Protein AF-A0AAI8GP44-F1 (afdb_monomer)

Radius of gyration: 18.05 Å; Cα contacts (8 Å, |Δi|>4): 609; chains: 1; bounding box: 48×34×53 Å

Foldseek 3Di:
DFEEEEEPCQPPLNVQQPVLCVVPHQYEYEYCDWHDDDDVRYHYDHDFLLPLVVLLVSCPRGQEYEYPWFDDDLADDLVNGCRTLPSSLVSNLVSCLVNVHDDYEYEAAPQQQFLDFQDLDADEPPDHGDHLYSRSVSRVVSLVVQQCCLVVRVHLYEYEHQQAEDQAQEALLSLQFYAYSNLQNVLVSLSRVDDGGGYYYAHRGAAHPSHNHDRVVSVVSVRHHDDRNCVGHPDNCRVVDQADPDSLRGTSNHSSNVSRDPDDRVVSVVD

Structure (mmCIF, N/CA/C/O backbone):
data_AF-A0AAI8GP44-F1
#
_entry.id   AF-A0AAI8GP44-F1
#
loop_
_atom_site.group_PDB
_atom_site.id
_atom_site.type_symbol
_atom_site.label_atom_id
_atom_site.label_alt_id
_atom_site.label_comp_id
_atom_site.label_asym_id
_atom_site.label_entity_id
_atom_site.label_seq_id
_atom_site.pdbx_PDB_ins_code
_atom_site.Cartn_x
_atom_site.Cartn_y
_atom_site.Cartn_z
_atom_site.occupancy
_atom_site.B_iso_or_equiv
_atom_site.auth_seq_id
_atom_site.auth_comp_id
_atom_site.auth_asym_id
_atom_site.auth_atom_id
_atom_site.pdbx_PDB_model_num
ATOM 1 N N . MET A 1 1 ? -2.969 1.920 25.457 1.00 82.88 1 MET A N 1
ATOM 2 C CA . MET A 1 1 ? -2.512 2.058 24.056 1.00 82.88 1 MET A CA 1
ATOM 3 C C . MET A 1 1 ? -3.734 2.213 23.178 1.00 82.88 1 MET A C 1
ATOM 5 O O . MET A 1 1 ? -4.751 1.618 23.520 1.00 82.88 1 MET A O 1
ATOM 9 N N . ARG A 1 2 ? -3.640 2.992 22.095 1.00 94.19 2 ARG A N 1
ATOM 10 C CA . ARG A 1 2 ? -4.744 3.133 21.138 1.00 94.19 2 ARG A CA 1
ATOM 11 C C . ARG A 1 2 ? -5.049 1.790 20.477 1.00 94.19 2 ARG A C 1
ATOM 13 O O . ARG A 1 2 ? -4.107 1.061 20.148 1.00 94.19 2 ARG A O 1
ATOM 20 N N . ARG A 1 3 ? -6.328 1.463 20.269 1.00 97.56 3 ARG A N 1
ATOM 21 C CA . ARG A 1 3 ? -6.710 0.250 19.523 1.00 97.56 3 ARG A CA 1
ATOM 22 C C . ARG A 1 3 ? -6.599 0.486 18.013 1.00 97.56 3 ARG A C 1
ATOM 24 O O . ARG A 1 3 ? -7.310 1.328 17.468 1.00 97.56 3 ARG A O 1
ATOM 31 N N . LEU A 1 4 ? -5.739 -0.273 17.339 1.00 98.62 4 LEU A N 1
ATOM 32 C CA . LEU A 1 4 ? -5.517 -0.214 15.892 1.00 98.62 4 LEU A CA 1
ATOM 33 C C . LEU A 1 4 ? -6.200 -1.399 15.203 1.00 98.62 4 LEU A C 1
ATOM 35 O O . LEU A 1 4 ? -5.857 -2.546 15.485 1.00 98.62 4 LEU A O 1
ATOM 39 N N . LEU A 1 5 ? -7.115 -1.124 14.272 1.00 98.75 5 LEU A N 1
ATOM 40 C CA . LEU A 1 5 ? -7.591 -2.127 13.319 1.00 98.75 5 LEU A CA 1
ATOM 41 C C . LEU A 1 5 ? -6.562 -2.290 12.196 1.00 98.75 5 LEU A C 1
ATOM 43 O O . LEU A 1 5 ? -6.271 -1.323 11.496 1.00 98.75 5 LEU A O 1
ATOM 47 N N . ILE A 1 6 ? -6.062 -3.505 11.982 1.00 98.81 6 ILE A N 1
ATOM 48 C CA . ILE A 1 6 ? -5.226 -3.865 10.832 1.00 98.81 6 ILE A CA 1
ATOM 49 C C . ILE A 1 6 ? -6.011 -4.841 9.963 1.00 98.81 6 ILE A C 1
ATOM 51 O O . ILE A 1 6 ? -6.268 -5.965 10.376 1.00 98.81 6 ILE A O 1
ATOM 55 N N . THR A 1 7 ? -6.385 -4.433 8.754 1.00 98.81 7 THR A N 1
ATOM 56 C CA . THR A 1 7 ? -7.057 -5.321 7.786 1.00 98.81 7 THR A CA 1
ATOM 57 C C . THR A 1 7 ? -6.023 -5.995 6.888 1.00 98.81 7 THR A C 1
ATOM 59 O O . THR A 1 7 ? -5.034 -5.339 6.563 1.00 98.81 7 THR A O 1
ATOM 62 N N . GLY A 1 8 ? -6.287 -7.194 6.371 1.00 98.25 8 GLY A N 1
ATOM 63 C CA . GLY A 1 8 ? -5.304 -7.931 5.568 1.00 98.25 8 GLY A CA 1
ATOM 64 C C . GLY A 1 8 ? -4.173 -8.474 6.443 1.00 98.25 8 GLY A C 1
ATOM 65 O O . GLY A 1 8 ? -3.026 -8.571 6.002 1.00 98.25 8 GLY A O 1
ATOM 66 N N . ALA A 1 9 ? -4.475 -8.721 7.722 1.00 98.12 9 ALA A N 1
ATOM 67 C CA . ALA A 1 9 ? -3.494 -9.056 8.739 1.00 98.12 9 ALA A CA 1
ATOM 68 C C . ALA A 1 9 ? -2.864 -10.439 8.528 1.00 98.12 9 ALA A C 1
ATOM 70 O O . ALA A 1 9 ? -1.743 -10.648 8.988 1.00 98.12 9 ALA A O 1
ATOM 71 N N . ALA A 1 10 ? -3.528 -11.364 7.824 1.00 97.62 10 ALA A N 1
ATOM 72 C CA . ALA A 1 10 ? -2.969 -12.676 7.496 1.00 97.62 10 ALA A CA 1
ATOM 73 C C . ALA A 1 10 ? -2.036 -12.630 6.270 1.00 97.62 10 ALA A C 1
ATOM 75 O O . ALA A 1 10 ? -1.266 -13.564 6.044 1.00 97.62 10 ALA A O 1
ATOM 76 N N . GLY A 1 11 ? -2.062 -11.541 5.494 1.00 97.06 11 GLY A N 1
ATOM 77 C CA . GLY A 1 11 ? -1.178 -11.339 4.349 1.00 97.06 11 GLY A CA 1
ATOM 78 C C . GLY A 1 11 ? 0.294 -11.167 4.741 1.00 97.06 11 GLY A C 1
ATOM 79 O O . GLY A 1 11 ? 0.618 -10.748 5.853 1.00 97.06 11 GLY A O 1
ATOM 80 N N . GLY A 1 12 ? 1.204 -11.435 3.797 1.00 95.69 12 GLY A N 1
ATOM 81 C CA . GLY A 1 12 ? 2.653 -11.390 4.043 1.00 95.69 12 GLY A CA 1
ATOM 82 C C . GLY A 1 12 ? 3.151 -10.045 4.585 1.00 95.69 12 GLY A C 1
ATOM 83 O O . GLY A 1 12 ? 3.981 -10.017 5.490 1.00 95.69 12 GLY A O 1
ATOM 84 N N . LEU A 1 13 ? 2.594 -8.931 4.094 1.00 96.44 13 LEU A N 1
ATOM 85 C CA . LEU A 1 13 ? 2.905 -7.602 4.621 1.00 96.44 13 LEU A CA 1
ATOM 86 C C . LEU A 1 13 ? 2.419 -7.429 6.063 1.00 96.44 13 LEU A C 1
ATOM 88 O O . LEU A 1 13 ? 3.197 -7.008 6.914 1.00 96.44 13 LEU A O 1
ATOM 92 N N . GLY A 1 14 ? 1.157 -7.783 6.333 1.00 96.12 14 GLY A N 1
ATOM 93 C CA . GLY A 1 14 ? 0.566 -7.710 7.668 1.00 96.12 14 GLY A CA 1
ATOM 94 C C . GLY A 1 14 ? 1.406 -8.483 8.677 1.00 96.12 14 GLY A C 1
ATOM 95 O O . GLY A 1 14 ? 1.890 -7.902 9.642 1.00 96.12 14 GLY A O 1
ATOM 96 N N . GLN A 1 15 ? 1.691 -9.753 8.383 1.00 96.31 15 GLN A N 1
ATOM 97 C CA . GLN A 1 15 ? 2.504 -10.649 9.213 1.00 96.31 15 GLN A CA 1
ATOM 98 C C . GLN A 1 15 ? 3.953 -10.188 9.431 1.00 96.31 15 GLN A C 1
ATOM 100 O O . GLN A 1 15 ? 4.570 -10.582 10.426 1.00 96.31 15 GLN A O 1
ATOM 105 N N . GLY A 1 16 ? 4.513 -9.414 8.500 1.00 97.06 16 GLY A N 1
ATOM 106 C CA . GLY A 1 16 ? 5.872 -8.885 8.599 1.00 97.06 16 GLY A CA 1
ATOM 107 C C . GLY A 1 16 ? 5.993 -7.697 9.552 1.00 97.06 16 GLY A C 1
ATOM 108 O O . GLY A 1 16 ? 7.031 -7.533 10.187 1.00 97.06 16 GLY A O 1
ATOM 109 N N . ILE A 1 17 ? 4.931 -6.899 9.703 1.00 97.81 17 ILE A N 1
ATOM 110 C CA . ILE A 1 17 ? 4.972 -5.653 10.486 1.00 97.81 17 ILE A CA 1
ATOM 111 C C . ILE A 1 17 ? 4.384 -5.768 11.900 1.00 97.81 17 ILE A C 1
ATOM 113 O O . ILE A 1 17 ? 4.616 -4.872 12.710 1.00 97.81 17 ILE A O 1
ATOM 117 N N . LEU A 1 18 ? 3.635 -6.834 12.229 1.00 97.12 18 LEU A N 1
ATOM 118 C CA . LEU A 1 18 ? 2.907 -6.919 13.510 1.00 97.12 18 LEU A CA 1
ATOM 119 C C . LEU A 1 18 ? 3.820 -6.737 14.730 1.00 97.12 18 LEU A C 1
ATOM 121 O O . LEU A 1 18 ? 3.487 -5.975 15.636 1.00 97.12 18 LEU A O 1
ATOM 125 N N . ASP A 1 19 ? 4.979 -7.400 14.753 1.00 96.50 19 ASP A N 1
ATOM 126 C CA . ASP A 1 19 ? 5.906 -7.353 15.893 1.00 96.50 19 ASP A CA 1
ATOM 127 C C . ASP A 1 19 ? 6.432 -5.937 16.151 1.00 96.50 19 ASP A C 1
ATOM 129 O O . ASP A 1 19 ? 6.607 -5.543 17.303 1.00 96.50 19 ASP A O 1
ATO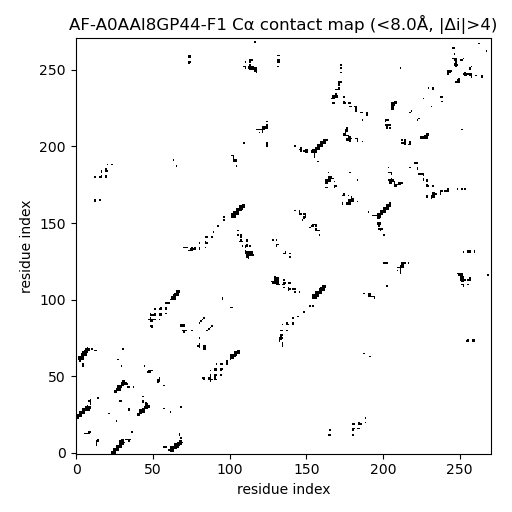M 133 N N . PHE A 1 20 ? 6.595 -5.142 15.092 1.00 97.50 20 PHE A N 1
ATOM 134 C CA . PHE A 1 20 ? 7.026 -3.751 15.184 1.00 97.50 20 PHE A CA 1
ATOM 135 C C . PHE A 1 20 ? 5.897 -2.799 15.597 1.00 97.50 20 PHE A C 1
ATOM 137 O O . PHE A 1 20 ? 6.177 -1.724 16.116 1.00 97.50 20 PHE A O 1
ATOM 144 N N . LEU A 1 21 ? 4.626 -3.173 15.409 1.00 97.75 21 LEU A N 1
ATOM 145 C CA . LEU A 1 21 ? 3.476 -2.327 15.752 1.00 97.75 21 LEU A CA 1
ATOM 146 C C . LEU A 1 21 ? 2.945 -2.554 17.177 1.00 97.75 21 LEU A C 1
ATOM 148 O O . LEU A 1 21 ? 2.402 -1.624 17.777 1.00 97.75 21 LEU A O 1
ATOM 152 N N . ARG A 1 22 ? 3.126 -3.750 17.751 1.00 96.31 22 ARG A N 1
ATOM 153 C CA . ARG A 1 22 ? 2.664 -4.086 19.116 1.00 96.31 22 ARG A CA 1
ATOM 154 C C . ARG A 1 22 ? 3.195 -3.179 20.233 1.00 96.31 22 ARG A C 1
ATOM 156 O O . ARG A 1 22 ? 2.438 -2.916 21.163 1.00 96.31 22 ARG A O 1
ATOM 163 N N . PRO A 1 23 ? 4.434 -2.649 20.180 1.00 96.62 23 PRO 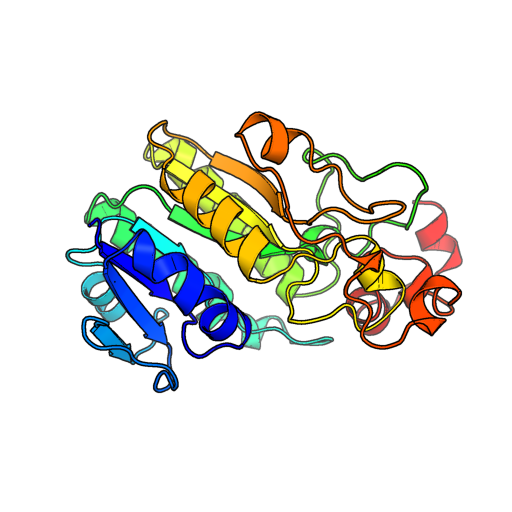A N 1
ATOM 164 C CA . PRO A 1 23 ? 4.892 -1.681 21.178 1.00 96.62 23 PRO A CA 1
ATOM 165 C C . PRO A 1 23 ? 4.097 -0.365 21.185 1.00 96.62 23 PRO A C 1
ATOM 167 O O . PRO A 1 23 ? 4.131 0.364 22.175 1.00 96.62 23 PRO A O 1
ATOM 170 N N . HIS A 1 24 ? 3.388 -0.050 20.095 1.00 97.25 24 HIS A N 1
ATOM 171 C CA . HIS A 1 24 ? 2.707 1.231 19.899 1.00 97.25 24 HIS A CA 1
ATOM 172 C C . HIS A 1 24 ? 1.180 1.135 20.042 1.00 97.25 24 HIS A C 1
ATOM 174 O O . HIS A 1 24 ? 0.537 2.109 20.446 1.00 97.25 24 HIS A O 1
ATOM 180 N N . PHE A 1 25 ? 0.589 -0.023 19.733 1.00 97.69 25 PHE A N 1
ATOM 181 C CA . PHE A 1 25 ? -0.860 -0.184 19.606 1.00 97.69 25 PHE A CA 1
ATOM 182 C C . PHE A 1 25 ? -1.365 -1.495 20.217 1.00 97.69 25 PHE A C 1
ATOM 184 O O . PHE A 1 25 ? -0.684 -2.516 20.185 1.00 97.69 25 PHE A O 1
ATOM 191 N N . ALA A 1 26 ? -2.612 -1.478 20.696 1.00 97.75 26 ALA A N 1
ATOM 192 C CA . ALA A 1 26 ? -3.368 -2.705 20.938 1.00 97.75 26 ALA A CA 1
ATOM 193 C C . ALA A 1 26 ? -3.988 -3.158 19.609 1.00 97.75 26 ALA A C 1
ATOM 195 O O . ALA A 1 26 ? -4.738 -2.393 18.996 1.00 97.75 26 ALA A O 1
ATOM 196 N N . LEU A 1 27 ? -3.650 -4.357 19.135 1.00 98.44 27 LEU A N 1
ATOM 197 C CA . LEU A 1 27 ? -3.964 -4.768 17.768 1.00 98.44 27 LEU A CA 1
ATOM 198 C C . LEU A 1 27 ? -5.292 -5.524 17.683 1.00 98.44 27 LEU A C 1
ATOM 200 O O . LEU A 1 27 ? -5.499 -6.515 18.380 1.00 98.44 27 LEU A O 1
ATOM 204 N N . ARG A 1 28 ? -6.157 -5.080 16.769 1.00 98.50 28 ARG A N 1
ATOM 205 C CA . ARG A 1 28 ? -7.261 -5.870 16.222 1.00 98.50 28 ARG A CA 1
ATOM 206 C C . ARG A 1 28 ? -6.887 -6.295 14.807 1.00 98.50 28 ARG A C 1
ATOM 208 O O . ARG A 1 28 ? -6.720 -5.449 13.930 1.00 98.50 28 ARG A O 1
ATOM 215 N N . LEU A 1 29 ? -6.732 -7.591 14.596 1.00 98.75 29 LEU A N 1
ATOM 216 C CA . LEU A 1 29 ? -6.212 -8.193 13.378 1.00 98.75 29 LEU A CA 1
ATOM 217 C C . LEU A 1 29 ? -7.369 -8.775 12.574 1.00 98.75 29 LEU A C 1
ATOM 219 O O . LEU A 1 29 ? -8.020 -9.719 13.013 1.00 98.75 29 LEU A O 1
ATOM 223 N N . LEU A 1 30 ? -7.625 -8.185 11.409 1.00 98.62 30 LEU A N 1
ATOM 224 C CA . LEU A 1 30 ? -8.719 -8.559 10.528 1.00 98.62 30 LEU A CA 1
ATOM 225 C C . LEU A 1 30 ? -8.211 -9.161 9.225 1.00 98.62 30 LEU A C 1
ATOM 227 O O . LEU A 1 30 ? -7.377 -8.564 8.539 1.00 98.62 30 LEU A O 1
ATOM 231 N N . ASP A 1 31 ? -8.782 -10.294 8.837 1.00 98.62 31 ASP A N 1
ATOM 232 C CA . ASP A 1 31 ? -8.601 -10.894 7.516 1.00 98.62 31 ASP A CA 1
ATOM 233 C C . ASP A 1 31 ? -9.811 -11.782 7.150 1.00 98.62 31 ASP A C 1
ATOM 235 O O . ASP A 1 31 ? -10.659 -12.077 7.992 1.00 98.62 31 ASP A O 1
ATOM 239 N N . ILE A 1 32 ? -9.920 -12.196 5.888 1.00 97.75 32 ILE A N 1
ATOM 240 C CA . ILE A 1 32 ? -10.940 -13.155 5.432 1.00 97.75 32 ILE A CA 1
ATOM 241 C C . ILE A 1 32 ? -10.582 -14.601 5.803 1.00 97.75 32 ILE A C 1
ATOM 243 O O . ILE A 1 32 ? -11.432 -15.488 5.733 1.00 97.75 32 ILE A O 1
ATOM 247 N N . VAL A 1 33 ? -9.333 -14.841 6.208 1.00 97.06 33 VAL A N 1
ATOM 248 C CA . VAL A 1 33 ? -8.838 -16.117 6.741 1.00 97.06 33 VAL A CA 1
ATOM 249 C C . VAL A 1 33 ? -8.241 -15.930 8.145 1.00 97.06 33 VAL A C 1
ATOM 251 O O . VAL A 1 33 ? -7.981 -14.799 8.545 1.00 97.06 33 VAL A O 1
ATOM 254 N N . PRO A 1 34 ? -8.006 -17.004 8.918 1.00 95.75 34 PRO A N 1
ATOM 255 C CA . PRO A 1 34 ? -7.349 -16.890 10.220 1.00 95.75 34 PRO A CA 1
ATOM 256 C C . PRO A 1 34 ? -5.924 -16.324 10.136 1.00 95.75 34 PRO A C 1
ATOM 258 O O . PRO A 1 34 ? -5.173 -16.602 9.196 1.00 95.75 34 PRO A O 1
ATOM 261 N N . VAL A 1 35 ? -5.535 -15.563 11.155 1.00 94.38 35 VAL A N 1
ATOM 262 C CA . VAL A 1 35 ? -4.219 -14.933 11.288 1.00 94.38 35 VAL A CA 1
ATOM 263 C C . VAL A 1 35 ? -3.268 -15.895 12.003 1.00 94.38 35 VAL A C 1
ATOM 265 O O . VAL A 1 35 ? -3.556 -16.390 13.086 1.00 94.38 35 VAL A O 1
ATOM 268 N N . SER A 1 36 ? -2.099 -16.166 11.419 1.00 89.06 36 SER A N 1
ATOM 269 C CA . SER A 1 36 ? -1.191 -17.201 11.938 1.00 89.06 36 SER A CA 1
ATOM 270 C C . SER A 1 36 ? -0.357 -16.767 13.153 1.00 89.06 36 SER A C 1
ATOM 272 O O . SER A 1 36 ? -0.154 -17.568 14.064 1.00 89.06 36 SER A O 1
ATOM 274 N N . LYS A 1 37 ? 0.131 -15.518 13.198 1.00 85.38 37 LYS A N 1
ATOM 275 C CA . LYS A 1 37 ? 0.934 -14.979 14.316 1.00 85.38 37 LYS A CA 1
ATOM 276 C C . LYS A 1 37 ? 0.099 -14.157 15.306 1.00 85.38 37 LYS A C 1
ATOM 278 O O . LYS A 1 37 ? 0.194 -12.928 15.327 1.00 85.38 37 LYS A O 1
ATOM 283 N N . LEU A 1 38 ? -0.688 -14.830 16.140 1.00 92.88 38 LEU A N 1
ATOM 284 C CA . LEU A 1 38 ? -1.390 -14.194 17.262 1.00 92.88 38 LEU A CA 1
ATOM 285 C C . LEU A 1 38 ? -0.498 -14.145 18.508 1.00 92.88 38 LEU A C 1
ATOM 287 O O . LEU A 1 38 ? 0.078 -15.158 18.908 1.00 92.88 38 LEU A O 1
ATOM 291 N N . HIS A 1 39 ? -0.394 -12.978 19.140 1.00 93.00 39 HIS A N 1
ATOM 292 C CA . HIS A 1 39 ? 0.249 -12.795 20.442 1.00 93.00 39 HIS A CA 1
ATOM 293 C C . HIS A 1 39 ? -0.801 -12.592 21.543 1.00 93.00 39 HIS A C 1
ATOM 295 O O . HIS A 1 39 ? -1.912 -12.133 21.267 1.00 93.00 39 HIS A O 1
ATOM 301 N N . PRO A 1 40 ? -0.466 -12.881 22.816 1.00 92.00 40 PRO A N 1
ATOM 302 C CA . PRO A 1 40 ? -1.325 -12.518 23.936 1.00 92.00 40 PRO A CA 1
ATOM 303 C C . PRO A 1 40 ? -1.691 -11.027 23.899 1.00 92.00 40 PRO A C 1
ATOM 305 O O . PRO A 1 40 ? -0.811 -10.168 23.927 1.00 92.00 40 PRO A O 1
ATOM 308 N N . GLY A 1 41 ? -2.991 -10.733 23.851 1.00 90.00 41 GLY A N 1
ATOM 309 C CA . GLY A 1 41 ? -3.523 -9.369 23.774 1.00 90.00 41 GLY A CA 1
ATOM 310 C C . GLY A 1 41 ? -3.951 -8.918 22.376 1.00 90.00 41 GLY A C 1
ATOM 311 O O . GLY A 1 41 ? -4.633 -7.898 22.284 1.00 90.00 41 GLY A O 1
ATOM 312 N N . ASP A 1 42 ? -3.618 -9.668 21.321 1.00 96.56 42 ASP A N 1
ATOM 313 C CA . ASP A 1 42 ? -4.195 -9.444 19.995 1.00 96.56 42 ASP A CA 1
ATOM 314 C C . ASP A 1 42 ? -5.675 -9.865 19.985 1.00 96.56 42 ASP A C 1
ATOM 316 O O . ASP A 1 42 ? -6.060 -10.884 20.564 1.00 96.56 42 ASP A O 1
ATOM 320 N N . GLU A 1 43 ? -6.507 -9.083 19.303 1.00 97.8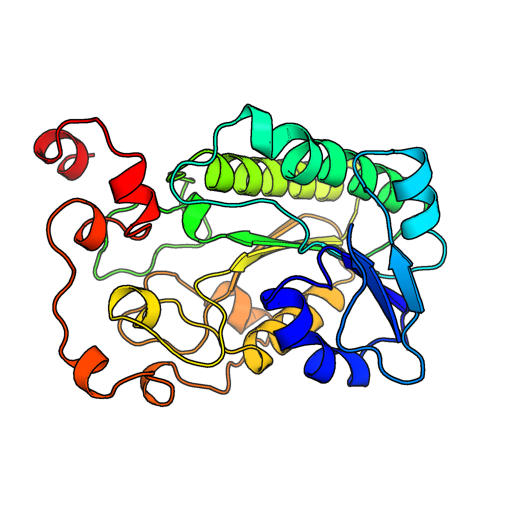1 43 GLU A N 1
ATOM 321 C CA . GLU A 1 43 ? -7.903 -9.416 19.023 1.00 97.81 43 GLU A CA 1
ATOM 322 C C . GLU A 1 43 ? -8.033 -9.865 17.566 1.00 97.81 43 GLU A C 1
ATOM 324 O O . GLU A 1 43 ? -7.818 -9.072 16.653 1.00 97.81 43 GLU A O 1
ATOM 329 N N . GLU A 1 44 ? -8.388 -11.124 17.327 1.00 97.81 44 GLU A N 1
ATOM 330 C CA . GLU A 1 44 ? -8.613 -11.641 15.974 1.00 97.81 44 GLU A CA 1
ATOM 331 C C . GLU A 1 44 ? -10.065 -11.424 15.529 1.00 97.81 44 GLU A C 1
ATOM 333 O O . GLU A 1 44 ? -11.009 -11.671 16.282 1.00 97.81 44 GLU A O 1
ATOM 338 N N . VAL A 1 45 ? -10.247 -10.994 14.279 1.00 97.75 45 VAL A N 1
ATOM 339 C CA . VAL A 1 45 ? -11.553 -10.845 13.635 1.00 97.75 45 VAL A CA 1
ATOM 340 C C . VAL A 1 45 ? -11.491 -11.444 12.231 1.00 97.75 45 VAL A C 1
ATOM 342 O O . VAL A 1 45 ? -10.761 -10.954 11.377 1.00 97.75 45 VAL A O 1
ATOM 345 N N . THR A 1 46 ? -12.292 -12.471 11.952 1.00 98.12 46 THR A N 1
ATOM 346 C CA . THR A 1 46 ? -12.364 -13.069 10.609 1.00 98.12 46 THR A CA 1
ATOM 347 C C . THR A 1 46 ? -13.658 -12.679 9.903 1.00 98.12 46 THR A C 1
ATOM 349 O O . THR A 1 46 ? -14.747 -12.881 10.442 1.00 98.12 46 THR A O 1
ATOM 352 N N . GLY A 1 47 ? -13.553 -12.142 8.688 1.00 97.88 47 GLY A N 1
ATOM 353 C CA . GLY A 1 47 ? -14.705 -11.842 7.836 1.00 97.88 47 GLY A CA 1
ATOM 354 C C . GLY A 1 47 ? -14.387 -10.880 6.694 1.00 97.88 47 GLY A C 1
ATOM 355 O O . GLY A 1 47 ? -13.250 -10.444 6.523 1.00 97.88 47 GLY A O 1
ATOM 356 N N . ASP A 1 48 ? -15.403 -10.569 5.889 1.00 98.19 48 ASP A N 1
ATOM 357 C CA . ASP A 1 48 ? -15.251 -9.822 4.639 1.00 98.19 48 ASP A CA 1
ATOM 358 C C . ASP A 1 48 ?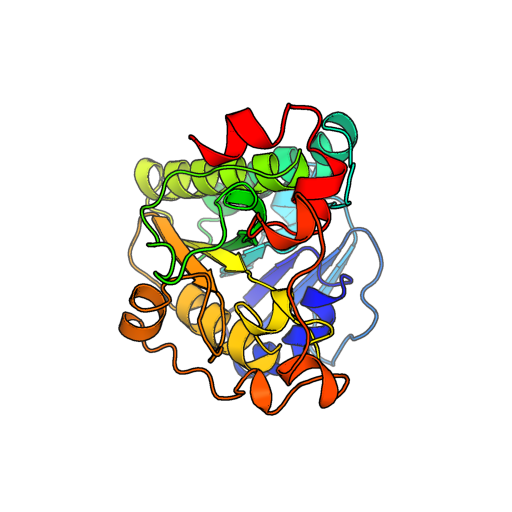 -15.765 -8.383 4.764 1.00 98.19 48 ASP A C 1
ATOM 360 O O . ASP A 1 48 ? -16.944 -8.144 5.015 1.00 98.19 48 ASP A O 1
ATOM 364 N N . LEU A 1 49 ? -14.883 -7.409 4.533 1.00 98.50 49 LEU A N 1
ATOM 365 C CA . LEU A 1 49 ? -15.224 -5.983 4.523 1.00 98.50 49 LEU A CA 1
ATOM 366 C C . LEU A 1 49 ? -16.129 -5.572 3.351 1.00 98.50 49 LEU A C 1
ATOM 368 O O . LEU A 1 49 ? -16.657 -4.459 3.355 1.00 98.50 49 LEU A O 1
ATOM 372 N N . ALA A 1 50 ? -16.332 -6.429 2.347 1.00 98.00 50 ALA A N 1
ATOM 373 C CA . ALA A 1 50 ? -17.340 -6.202 1.316 1.00 98.00 50 ALA A CA 1
ATOM 374 C C . ALA A 1 50 ? -18.781 -6.274 1.867 1.00 98.00 50 ALA A C 1
ATOM 376 O O . ALA A 1 50 ? -19.683 -5.716 1.239 1.00 98.00 50 ALA A O 1
ATOM 377 N N . ASP A 1 51 ? -18.992 -6.885 3.040 1.00 98.44 51 ASP A N 1
ATOM 378 C CA . ASP A 1 51 ? -20.231 -6.770 3.816 1.00 98.44 51 ASP A CA 1
ATOM 379 C C . ASP A 1 51 ? -20.205 -5.465 4.649 1.00 98.44 51 ASP A C 1
ATOM 381 O O . ASP A 1 51 ? -19.370 -5.327 5.552 1.00 98.44 51 ASP A O 1
ATOM 385 N N . PRO A 1 52 ? -21.097 -4.493 4.372 1.00 97.69 52 PRO A N 1
ATOM 386 C CA . PRO A 1 52 ? -21.124 -3.223 5.094 1.00 97.69 52 PRO A CA 1
ATOM 387 C C . PRO A 1 52 ? -21.443 -3.388 6.586 1.00 97.69 52 PRO A C 1
ATOM 389 O O . PRO A 1 52 ? -20.842 -2.696 7.409 1.00 97.69 52 PRO A O 1
ATOM 392 N N . ASP A 1 53 ? -22.313 -4.330 6.964 1.00 98.12 53 ASP A N 1
ATOM 393 C CA . ASP A 1 53 ? -22.664 -4.545 8.372 1.00 98.12 53 ASP A CA 1
ATOM 394 C C . ASP A 1 53 ? -21.469 -5.120 9.136 1.00 98.12 53 ASP A C 1
ATOM 396 O O . ASP A 1 53 ? -21.222 -4.784 10.301 1.00 98.12 53 ASP A O 1
ATOM 400 N N . PHE A 1 54 ? -20.704 -5.998 8.483 1.00 98.50 54 PHE A N 1
ATOM 401 C CA . PHE A 1 54 ? -19.452 -6.497 9.034 1.00 98.50 54 PHE A CA 1
ATOM 402 C C . PHE A 1 54 ? -18.406 -5.389 9.161 1.00 98.50 54 PHE A C 1
ATOM 404 O O . PHE A 1 54 ? -17.778 -5.293 10.215 1.00 98.50 54 PHE A O 1
ATOM 411 N N . ALA A 1 55 ? -18.252 -4.522 8.156 1.00 98.38 55 ALA A N 1
ATOM 412 C CA . ALA A 1 55 ? -17.320 -3.397 8.220 1.00 98.38 55 ALA A CA 1
ATOM 413 C C . ALA A 1 55 ? -17.603 -2.477 9.422 1.00 98.38 55 ALA A C 1
ATOM 415 O O . ALA A 1 55 ? -16.674 -2.125 10.152 1.00 98.38 55 ALA A O 1
ATOM 416 N N . THR A 1 56 ? -18.874 -2.166 9.703 1.00 97.81 56 THR A N 1
ATOM 417 C CA . THR A 1 56 ? -19.265 -1.409 10.905 1.00 97.81 56 THR A CA 1
ATOM 418 C C . THR A 1 56 ? -18.837 -2.118 12.191 1.00 97.81 56 THR A C 1
ATOM 420 O O . THR A 1 56 ? -18.200 -1.506 13.049 1.00 97.81 56 THR A O 1
ATOM 423 N N . ARG A 1 57 ? -19.117 -3.422 12.324 1.00 97.88 57 ARG A N 1
ATOM 424 C CA . ARG A 1 57 ? -18.718 -4.198 13.516 1.00 97.88 57 ARG A CA 1
ATOM 425 C C . ARG A 1 57 ? -17.202 -4.284 13.681 1.00 97.88 57 ARG A C 1
ATOM 427 O O . ARG A 1 57 ? -16.710 -4.189 14.802 1.00 97.88 57 ARG A O 1
ATOM 434 N N . ALA A 1 58 ? -16.470 -4.457 12.583 1.00 98.00 58 ALA A N 1
ATOM 435 C CA . ALA A 1 58 ? -15.017 -4.582 12.589 1.00 98.00 58 ALA A CA 1
ATOM 436 C C . ALA A 1 58 ? -14.330 -3.317 13.121 1.00 98.00 58 ALA A C 1
ATOM 438 O O . ALA A 1 58 ? -13.356 -3.401 13.874 1.00 98.00 58 ALA A O 1
ATOM 439 N N . VAL A 1 59 ? -14.858 -2.151 12.748 1.00 98.06 59 VAL A N 1
ATOM 440 C CA . VAL A 1 59 ? -14.316 -0.838 13.110 1.00 98.06 59 VAL A CA 1
ATOM 441 C C . VAL A 1 59 ? -14.715 -0.396 14.524 1.00 98.06 59 VAL A C 1
ATOM 443 O O . VAL A 1 59 ? -13.974 0.351 15.166 1.00 98.06 59 VAL A O 1
ATOM 446 N N . ALA A 1 60 ? -15.854 -0.865 15.038 1.00 96.94 60 ALA A N 1
ATOM 447 C CA . ALA A 1 60 ? -16.398 -0.431 16.322 1.00 96.94 60 ALA A CA 1
ATOM 448 C C . ALA A 1 60 ? -15.397 -0.589 17.485 1.00 96.94 60 ALA A C 1
ATOM 450 O O . ALA A 1 60 ? -14.866 -1.674 17.742 1.00 96.94 60 ALA A O 1
ATOM 451 N N . GLY A 1 61 ? -15.163 0.502 18.220 1.00 96.44 61 GLY A N 1
ATOM 452 C CA . GLY A 1 61 ? -14.261 0.535 19.378 1.00 96.44 61 GLY A CA 1
ATOM 453 C C . GLY A 1 61 ? -12.763 0.589 19.049 1.00 96.44 61 GLY A C 1
ATOM 454 O O . GLY A 1 61 ? -11.945 0.491 19.971 1.00 96.44 61 GLY A O 1
ATOM 455 N N . CYS A 1 62 ? -12.388 0.725 17.775 1.00 98.25 62 CYS A N 1
ATOM 456 C CA . CYS A 1 62 ? -11.030 1.080 17.365 1.00 98.25 62 CYS A CA 1
ATOM 457 C C . CYS A 1 62 ? -10.811 2.600 17.438 1.00 98.25 62 CYS A C 1
ATOM 459 O O . CYS A 1 62 ? -11.749 3.384 17.526 1.00 98.25 62 CYS A O 1
ATOM 461 N N . GLU A 1 63 ? -9.551 3.022 17.403 1.00 97.69 63 GLU A N 1
ATOM 462 C CA . GLU A 1 63 ? -9.146 4.435 17.421 1.00 97.69 63 GLU A CA 1
ATOM 463 C C . GLU A 1 63 ? -8.264 4.795 16.219 1.00 97.69 63 GLU A C 1
ATOM 465 O O . GLU A 1 63 ? -7.966 5.964 15.998 1.00 97.69 63 GLU A O 1
ATOM 470 N N . ALA A 1 64 ? -7.808 3.813 15.442 1.00 98.31 64 ALA A N 1
ATOM 471 C CA . ALA A 1 64 ? -7.134 4.006 14.162 1.00 98.31 64 ALA A CA 1
ATOM 472 C C . ALA A 1 64 ? -7.361 2.806 13.245 1.00 98.31 64 ALA A C 1
ATOM 474 O O . ALA A 1 64 ? -7.695 1.712 13.710 1.00 98.31 64 ALA A O 1
ATOM 475 N N . VAL A 1 65 ? -7.101 3.009 11.953 1.00 98.75 65 VAL A N 1
ATOM 476 C CA . VAL A 1 65 ? -7.126 1.946 10.944 1.00 98.75 65 VAL A CA 1
ATOM 477 C C . VAL A 1 65 ? -5.837 1.943 10.130 1.00 98.75 65 VAL A C 1
ATOM 479 O O . VAL A 1 65 ? -5.414 2.978 9.623 1.00 98.75 65 VAL A O 1
ATOM 482 N N . LEU A 1 66 ? -5.260 0.760 9.947 1.00 98.88 66 LEU A N 1
ATOM 483 C CA . LEU A 1 66 ? -4.276 0.443 8.923 1.00 98.88 66 LEU A CA 1
ATOM 484 C C . LEU A 1 66 ? -4.924 -0.514 7.913 1.00 98.88 66 LEU A C 1
ATOM 486 O O . LEU A 1 66 ? -5.146 -1.695 8.195 1.00 98.88 66 LEU A O 1
ATOM 490 N N . HIS A 1 67 ? -5.242 -0.006 6.726 1.00 98.88 67 HIS A N 1
ATOM 491 C CA . HIS A 1 67 ? -5.919 -0.781 5.693 1.00 98.88 67 HIS A CA 1
ATOM 492 C C . HIS A 1 67 ? -4.915 -1.393 4.705 1.00 98.88 67 HIS A C 1
ATOM 494 O O . HIS A 1 67 ? -4.479 -0.720 3.768 1.00 98.88 67 HIS A O 1
ATOM 500 N N . LEU A 1 68 ? -4.538 -2.662 4.924 1.00 98.81 68 LEU A N 1
ATOM 501 C CA . LEU A 1 68 ? -3.665 -3.437 4.025 1.00 98.81 68 LEU A CA 1
ATOM 502 C C . LEU A 1 68 ? -4.429 -4.377 3.082 1.00 98.81 68 LEU A C 1
ATOM 504 O O . LEU A 1 68 ? -3.857 -4.814 2.084 1.00 98.81 68 LEU A O 1
ATOM 508 N N . ALA A 1 69 ? -5.688 -4.707 3.391 1.00 98.38 69 ALA A N 1
ATOM 509 C CA . ALA A 1 69 ? -6.446 -5.707 2.647 1.00 98.38 69 ALA A CA 1
ATOM 510 C C . ALA A 1 69 ? -6.614 -5.288 1.182 1.00 98.38 69 ALA A C 1
ATOM 512 O O . ALA A 1 69 ? -7.072 -4.188 0.879 1.00 98.38 69 ALA A O 1
ATOM 513 N N . ALA A 1 70 ? -6.213 -6.176 0.280 1.00 98.00 70 ALA A N 1
ATOM 514 C CA . ALA A 1 70 ? -6.443 -6.082 -1.151 1.00 98.00 70 ALA A CA 1
ATOM 515 C C . ALA A 1 70 ? -6.125 -7.433 -1.796 1.00 98.00 70 ALA A C 1
ATOM 517 O O . ALA A 1 70 ? -5.314 -8.203 -1.282 1.00 98.00 70 ALA A O 1
ATOM 518 N N . VAL A 1 71 ? -6.700 -7.677 -2.966 1.00 97.69 71 VAL A N 1
ATOM 519 C CA . VAL A 1 71 ? -6.224 -8.700 -3.898 1.00 97.69 71 VAL A CA 1
ATOM 520 C C . VAL A 1 71 ? -5.332 -8.055 -4.952 1.00 97.69 71 VAL A C 1
ATOM 522 O O . VAL A 1 71 ? -5.564 -6.922 -5.384 1.00 97.69 71 VAL A O 1
ATOM 525 N N . HIS A 1 72 ? -4.299 -8.777 -5.373 1.00 96.75 72 HIS A N 1
ATOM 526 C CA . HIS A 1 72 ? -3.342 -8.320 -6.372 1.00 96.75 72 HIS A CA 1
ATOM 527 C C . HIS A 1 72 ? -2.851 -9.491 -7.226 1.00 96.75 72 HIS A C 1
ATOM 529 O O . HIS A 1 72 ? -2.965 -10.654 -6.849 1.00 96.75 72 HIS A O 1
ATOM 535 N N . GLY A 1 73 ? -2.278 -9.179 -8.384 1.00 95.38 73 GLY A N 1
ATOM 536 C CA . GLY A 1 73 ? -1.693 -10.155 -9.295 1.00 95.38 73 GLY A CA 1
ATOM 537 C C . GLY A 1 73 ? -1.209 -9.471 -10.564 1.00 95.38 73 GLY A C 1
ATOM 538 O O . GLY A 1 73 ? -1.707 -8.396 -10.896 1.00 95.38 73 GLY A O 1
ATOM 539 N N . LEU A 1 74 ? -0.254 -10.092 -11.265 1.00 95.56 74 LEU A N 1
ATOM 540 C CA . LEU A 1 74 ? 0.353 -9.514 -12.471 1.00 95.56 74 LEU A CA 1
ATOM 541 C C . LEU A 1 74 ? -0.697 -9.136 -13.521 1.00 95.56 74 LEU A C 1
ATOM 543 O O . LEU A 1 74 ? -0.613 -8.062 -14.093 1.00 95.56 74 LEU A O 1
ATOM 547 N N . THR A 1 75 ? -1.700 -9.986 -13.735 1.00 96.06 75 THR A N 1
ATOM 548 C CA . THR A 1 75 ? -2.753 -9.805 -14.751 1.00 96.06 75 THR A CA 1
ATOM 549 C C . THR A 1 75 ? -4.154 -9.949 -14.155 1.00 96.06 75 THR A C 1
ATOM 551 O O . THR A 1 75 ? -5.073 -10.452 -14.802 1.00 96.06 75 THR A O 1
ATOM 554 N N . ILE A 1 76 ? -4.327 -9.552 -12.888 1.00 97.62 76 ILE A N 1
ATOM 555 C CA . ILE A 1 76 ? -5.622 -9.666 -12.206 1.00 97.62 76 ILE A CA 1
ATOM 556 C C . ILE A 1 76 ? -6.701 -8.861 -12.962 1.00 97.62 76 ILE A C 1
ATOM 558 O O . ILE A 1 76 ? -6.483 -7.680 -13.246 1.00 97.62 76 ILE A O 1
ATOM 562 N N . PRO A 1 77 ? -7.854 -9.462 -13.314 1.00 97.88 77 PRO A N 1
ATOM 563 C CA . PRO A 1 77 ? -8.919 -8.748 -14.009 1.00 97.88 77 PRO A CA 1
ATOM 564 C C . PRO A 1 77 ? -9.642 -7.782 -13.066 1.00 97.88 77 PRO A C 1
ATOM 566 O O . PRO A 1 77 ? -9.680 -7.989 -11.850 1.00 97.88 77 PRO A O 1
ATOM 569 N N . PHE A 1 78 ? -10.262 -6.750 -13.636 1.00 97.88 78 PHE A N 1
ATOM 570 C CA . PHE A 1 78 ? -11.004 -5.736 -12.887 1.00 97.88 78 PHE A CA 1
ATOM 571 C C . PHE A 1 78 ? -12.067 -6.351 -11.965 1.00 97.88 78 PHE A C 1
ATOM 573 O O . PHE A 1 78 ? -12.131 -6.022 -10.780 1.00 97.88 78 PHE A O 1
ATOM 580 N N . GLU A 1 79 ? -12.846 -7.310 -12.462 1.00 98.44 79 GLU A N 1
ATOM 581 C CA . GLU A 1 79 ? -13.944 -7.947 -11.734 1.00 98.44 79 GLU A CA 1
ATOM 582 C C . GLU A 1 79 ? -13.470 -8.618 -10.442 1.00 98.44 79 GLU A C 1
ATOM 584 O O . GLU A 1 79 ? -14.151 -8.537 -9.419 1.00 98.44 79 GLU A O 1
ATOM 589 N N . ALA A 1 80 ? -12.275 -9.219 -10.458 1.00 98.12 80 ALA A N 1
ATOM 590 C CA . ALA A 1 80 ? -11.697 -9.867 -9.284 1.00 98.12 80 ALA A CA 1
ATOM 591 C C . ALA A 1 80 ? -11.307 -8.862 -8.186 1.00 98.12 80 ALA A C 1
ATOM 593 O O . ALA A 1 80 ? -11.224 -9.234 -7.021 1.00 98.12 80 ALA A O 1
ATOM 594 N N . THR A 1 81 ? -11.107 -7.587 -8.529 1.00 98.31 81 THR A N 1
ATOM 595 C CA . THR A 1 81 ? -10.726 -6.537 -7.571 1.00 98.31 81 THR A CA 1
ATOM 596 C C . THR A 1 81 ? -11.921 -5.853 -6.899 1.00 98.31 81 THR A C 1
ATOM 598 O O . THR A 1 81 ? -11.750 -5.215 -5.860 1.00 98.31 81 THR A O 1
ATOM 601 N N . LEU A 1 82 ? -13.138 -5.990 -7.444 1.00 98.31 82 LEU A N 1
ATOM 602 C CA . LEU A 1 82 ? -14.313 -5.204 -7.038 1.00 98.31 82 LEU A CA 1
ATOM 603 C C . LEU A 1 82 ? -14.654 -5.313 -5.546 1.00 98.31 82 LEU A C 1
ATOM 605 O O . LEU A 1 82 ? -14.905 -4.298 -4.897 1.00 98.31 82 LEU A O 1
ATOM 609 N N . ASN A 1 83 ? -14.675 -6.525 -4.988 1.00 98.06 83 ASN A N 1
ATOM 610 C CA . ASN A 1 83 ? -15.018 -6.712 -3.576 1.00 98.06 83 ASN A CA 1
ATOM 611 C C . ASN A 1 83 ? -13.903 -6.192 -2.669 1.00 98.06 83 ASN A C 1
ATOM 613 O O . ASN A 1 83 ? -14.122 -5.272 -1.883 1.00 98.06 83 ASN A O 1
ATOM 617 N N . SER A 1 84 ? -12.702 -6.748 -2.815 1.00 97.31 84 SER A N 1
ATOM 618 C CA . SER A 1 84 ? -11.615 -6.533 -1.860 1.00 97.31 84 SER A CA 1
ATOM 619 C C . SER A 1 84 ? -10.934 -5.172 -1.985 1.00 97.31 84 SER A C 1
ATOM 621 O O . SER A 1 84 ? -10.421 -4.679 -0.988 1.00 97.31 84 SER A O 1
ATOM 623 N N . ASN A 1 85 ? -10.922 -4.551 -3.171 1.00 98.56 85 ASN A N 1
ATOM 624 C CA . ASN A 1 85 ? -10.172 -3.309 -3.389 1.00 98.56 85 ASN A CA 1
ATOM 625 C C . ASN A 1 85 ? -11.074 -2.079 -3.544 1.00 98.56 85 ASN A C 1
ATOM 627 O O . ASN A 1 85 ? -10.585 -0.967 -3.371 1.00 98.56 85 ASN A O 1
ATOM 631 N N . TYR A 1 86 ? -12.363 -2.256 -3.864 1.00 98.81 86 TYR A N 1
ATOM 632 C CA . TYR A 1 86 ? -13.307 -1.144 -4.036 1.00 98.81 86 TYR A CA 1
ATOM 633 C C . TYR A 1 86 ? -14.389 -1.133 -2.955 1.00 98.81 86 TYR A C 1
ATOM 635 O O . TYR A 1 86 ? -14.450 -0.200 -2.154 1.00 98.81 86 TYR A O 1
ATOM 643 N N . ARG A 1 87 ? -15.231 -2.174 -2.890 1.00 98.75 87 ARG A N 1
ATOM 644 C CA . ARG A 1 87 ? -16.342 -2.237 -1.920 1.00 98.75 87 ARG A CA 1
ATOM 645 C C . ARG A 1 87 ? -15.836 -2.218 -0.481 1.00 98.75 87 ARG A C 1
ATOM 647 O O . ARG A 1 87 ? -16.322 -1.417 0.309 1.00 98.75 87 ARG A O 1
ATOM 654 N N . ALA A 1 88 ? -14.815 -3.017 -0.176 1.00 98.69 88 ALA A N 1
ATOM 655 C CA . ALA A 1 88 ? -14.186 -3.042 1.141 1.00 98.69 88 ALA A CA 1
ATOM 656 C C . ALA A 1 88 ? -13.660 -1.663 1.573 1.00 98.69 88 ALA A C 1
ATOM 658 O O . ALA A 1 88 ? -13.871 -1.270 2.716 1.00 98.69 88 ALA A O 1
ATOM 659 N N . VAL A 1 89 ? -13.039 -0.900 0.662 1.00 98.81 89 VAL A N 1
ATOM 660 C CA . VAL A 1 89 ? -12.544 0.458 0.951 1.00 98.81 89 VAL A CA 1
ATOM 661 C C . VAL A 1 89 ? -13.703 1.411 1.245 1.00 98.81 89 VAL A C 1
ATOM 663 O O . VAL A 1 89 ? -13.639 2.141 2.230 1.00 98.81 89 VAL A O 1
ATOM 666 N N . LEU A 1 90 ? -14.771 1.405 0.433 1.00 98.69 90 LEU A N 1
ATOM 667 C CA . LEU A 1 90 ? -15.938 2.267 0.677 1.00 98.69 90 LEU A CA 1
ATOM 668 C C . LEU A 1 90 ? -16.603 1.948 2.013 1.00 98.69 90 LEU A C 1
ATOM 670 O O . LEU A 1 90 ? -16.850 2.859 2.799 1.00 98.69 90 LEU A O 1
ATOM 674 N N . ASN A 1 91 ? -16.858 0.667 2.276 1.00 98.81 91 ASN A N 1
ATOM 675 C CA . ASN A 1 91 ? -17.509 0.224 3.504 1.00 98.81 91 ASN A CA 1
ATOM 676 C C . ASN A 1 91 ? -16.663 0.567 4.733 1.00 98.81 91 ASN A C 1
ATOM 678 O O . ASN A 1 91 ? -17.189 1.073 5.721 1.00 98.81 91 ASN A O 1
ATOM 682 N N . LEU A 1 92 ? -15.347 0.344 4.662 1.00 98.69 92 LEU A N 1
ATOM 683 C CA . LEU A 1 92 ? -14.418 0.690 5.733 1.00 98.69 92 LEU A CA 1
ATOM 684 C C . LEU A 1 92 ? -14.402 2.195 6.005 1.00 98.69 92 LEU A C 1
ATOM 686 O O . LEU A 1 92 ? -14.456 2.602 7.163 1.00 98.69 92 LEU A O 1
ATOM 690 N N . MET A 1 93 ? -14.326 3.016 4.956 1.00 98.62 93 MET A N 1
ATOM 691 C CA . MET A 1 93 ? -14.282 4.471 5.100 1.00 98.62 93 MET A CA 1
ATOM 692 C C . MET A 1 93 ? -15.594 5.031 5.644 1.00 98.62 93 MET A C 1
ATOM 694 O O . MET A 1 93 ? -15.565 5.888 6.526 1.00 98.62 93 MET A O 1
ATOM 698 N N . GLU A 1 94 ? -16.735 4.513 5.193 1.00 98.50 94 GLU A N 1
ATOM 699 C CA . GLU A 1 94 ? -18.039 4.924 5.711 1.00 98.50 94 GLU A CA 1
ATOM 700 C C . GLU A 1 94 ? -18.230 4.495 7.173 1.00 98.50 94 GLU A C 1
ATOM 702 O O . GLU A 1 94 ? -18.616 5.314 8.009 1.00 98.50 94 GLU A O 1
ATOM 707 N N . ALA A 1 95 ? -17.869 3.255 7.520 1.00 98.44 95 ALA A N 1
ATOM 708 C CA . ALA A 1 95 ? -17.878 2.781 8.903 1.00 98.44 95 ALA A CA 1
ATOM 709 C C . ALA A 1 95 ? -16.969 3.638 9.799 1.00 98.44 95 ALA A C 1
ATOM 711 O O . ALA A 1 95 ? -17.386 4.093 10.864 1.00 98.44 95 ALA A O 1
ATOM 712 N N . ALA A 1 96 ? -15.747 3.928 9.345 1.00 98.00 96 ALA A N 1
ATOM 713 C CA . ALA A 1 96 ? -14.804 4.767 10.073 1.00 98.00 96 ALA A CA 1
ATOM 714 C C . ALA A 1 96 ? -15.302 6.208 10.247 1.00 98.00 96 ALA A C 1
ATOM 716 O O . ALA A 1 96 ? -15.094 6.801 11.306 1.00 98.00 96 ALA A O 1
ATOM 717 N N . ARG A 1 97 ? -15.994 6.766 9.247 1.00 97.75 97 ARG A N 1
ATOM 718 C CA . ARG A 1 97 ? -16.614 8.093 9.329 1.00 97.75 97 ARG A CA 1
ATOM 719 C C . ARG A 1 97 ? -17.714 8.132 10.390 1.00 97.75 97 ARG A C 1
ATOM 721 O O . ARG A 1 97 ? -17.740 9.060 11.198 1.00 97.75 97 ARG A O 1
ATOM 728 N N . VAL A 1 98 ? -18.607 7.140 10.402 1.00 97.00 98 VAL A N 1
ATOM 729 C CA . VAL A 1 98 ? -19.714 7.042 11.373 1.00 97.00 98 VAL A CA 1
ATOM 730 C C . VAL A 1 98 ? -19.185 6.879 12.801 1.00 97.00 98 VAL A C 1
ATOM 732 O O . VAL A 1 98 ? -19.614 7.605 13.699 1.00 97.00 98 VAL A O 1
ATOM 735 N N . GLU A 1 99 ? -18.192 6.011 12.991 1.00 96.25 99 GLU A N 1
ATOM 736 C CA . GLU A 1 99 ? -17.548 5.749 14.287 1.00 96.2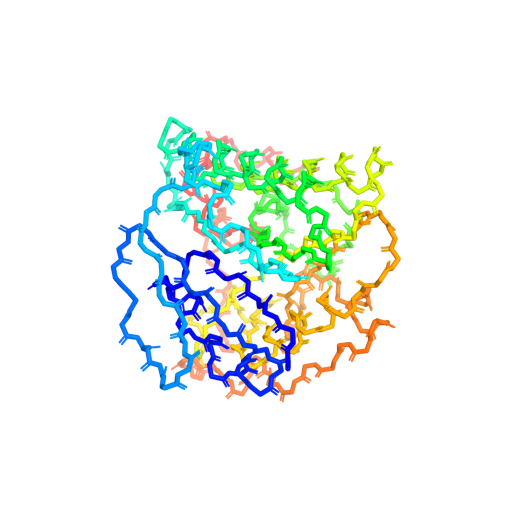5 99 GLU A CA 1
ATOM 737 C C . GLU A 1 99 ? -16.513 6.822 14.686 1.00 96.25 99 GLU A C 1
ATOM 739 O O . GLU A 1 99 ? -15.942 6.771 15.774 1.00 96.25 99 GLU A O 1
ATOM 744 N N . ARG A 1 100 ? -16.287 7.834 13.834 1.00 94.75 100 ARG A N 1
ATOM 745 C CA . ARG A 1 100 ? -15.332 8.942 14.040 1.00 94.75 100 ARG A CA 1
ATOM 746 C C . ARG A 1 100 ? -13.892 8.481 14.293 1.00 94.75 100 ARG A C 1
ATOM 748 O O . ARG A 1 100 ? -13.159 9.089 15.077 1.00 94.75 100 ARG A O 1
ATOM 755 N N . ILE A 1 101 ? -13.474 7.426 13.605 1.00 93.62 101 ILE A N 1
ATOM 756 C CA . ILE A 1 101 ? -12.125 6.872 13.709 1.00 93.62 101 ILE A CA 1
ATOM 757 C C . ILE A 1 101 ? -11.128 7.794 13.021 1.00 93.62 101 ILE A C 1
ATOM 759 O O . ILE A 1 101 ? -11.329 8.204 11.875 1.00 93.62 101 ILE A O 1
ATOM 763 N N . ARG A 1 102 ? -10.018 8.086 13.699 1.00 86.88 102 ARG A N 1
ATOM 764 C CA . ARG A 1 102 ? -8.916 8.861 13.127 1.00 86.88 102 ARG A CA 1
ATOM 765 C C . ARG A 1 102 ? -7.617 8.659 13.907 1.00 86.88 102 ARG A C 1
ATOM 767 O O . ARG A 1 102 ? -7.663 8.661 15.137 1.00 86.88 102 ARG A O 1
ATOM 774 N N . PRO A 1 103 ? -6.454 8.616 13.231 1.00 96.62 103 PRO A N 1
ATOM 775 C CA . PRO A 1 103 ? -6.222 8.576 11.771 1.00 96.62 103 PRO A CA 1
ATOM 776 C C . PRO A 1 103 ? -6.408 7.212 11.076 1.00 96.62 103 PRO A C 1
ATOM 778 O O . PRO A 1 103 ? -6.513 6.164 11.718 1.00 96.62 103 PRO A O 1
ATOM 781 N N . ILE A 1 104 ? -6.397 7.252 9.736 1.00 98.56 104 ILE A N 1
ATOM 782 C CA . ILE A 1 104 ? -6.392 6.095 8.828 1.00 98.56 104 ILE A CA 1
ATOM 783 C C . ILE A 1 104 ? -5.128 6.115 7.957 1.00 98.56 104 ILE A C 1
ATOM 785 O O . ILE A 1 104 ? -4.865 7.090 7.252 1.00 98.56 104 ILE A O 1
ATOM 789 N N . ALA A 1 105 ? -4.385 5.010 7.948 1.00 98.75 105 ALA A N 1
ATOM 790 C CA . ALA A 1 105 ? -3.315 4.740 6.995 1.00 98.75 105 ALA A CA 1
ATOM 791 C C . ALA A 1 105 ? -3.790 3.713 5.953 1.00 98.75 105 ALA A C 1
ATOM 793 O O . ALA A 1 105 ? -4.246 2.622 6.295 1.00 98.75 105 ALA A O 1
ATOM 794 N N . PHE A 1 106 ? -3.675 4.057 4.674 1.00 98.88 106 PHE A N 1
ATOM 795 C CA . PHE A 1 106 ? -4.057 3.218 3.542 1.00 98.88 106 PHE A CA 1
ATOM 796 C C . PHE A 1 106 ? -2.812 2.713 2.815 1.00 98.88 106 PHE A C 1
ATOM 798 O O . PHE A 1 106 ? -1.972 3.513 2.396 1.00 98.88 106 PHE A O 1
ATOM 805 N N . ALA A 1 107 ? -2.704 1.396 2.625 1.00 98.81 107 ALA A N 1
ATOM 806 C CA . ALA A 1 107 ? -1.659 0.808 1.795 1.00 98.81 107 ALA A CA 1
ATOM 807 C C . ALA A 1 107 ? -1.970 1.044 0.309 1.00 98.81 107 ALA A C 1
ATOM 809 O O . ALA A 1 107 ? -2.626 0.225 -0.343 1.00 98.81 107 ALA A O 1
ATOM 810 N N . SER A 1 108 ? -1.491 2.171 -0.216 1.00 98.81 108 SER A N 1
ATOM 811 C CA . SER A 1 108 ? -1.356 2.407 -1.653 1.00 98.81 108 SER A CA 1
ATOM 812 C C . SER A 1 108 ? -0.134 1.646 -2.197 1.00 98.81 108 SER A C 1
ATOM 814 O O . SER A 1 108 ? 0.438 0.783 -1.528 1.00 98.81 108 SER A O 1
ATOM 816 N N . SER A 1 109 ? 0.266 1.899 -3.442 1.00 98.75 109 SER A N 1
ATOM 817 C CA . SER A 1 109 ? 1.335 1.142 -4.090 1.00 98.75 109 SER A CA 1
ATOM 818 C C . SER A 1 109 ? 2.094 1.950 -5.137 1.00 98.75 109 SER A C 1
ATOM 820 O O . SER A 1 109 ? 1.498 2.729 -5.880 1.00 98.75 109 SER A O 1
ATOM 822 N N . ASN A 1 110 ? 3.397 1.676 -5.258 1.00 98.50 110 ASN A N 1
ATOM 823 C CA . ASN A 1 110 ? 4.247 2.116 -6.370 1.00 98.50 110 ASN A CA 1
ATOM 824 C C . ASN A 1 110 ? 3.636 1.816 -7.750 1.00 98.50 110 ASN A C 1
ATOM 826 O O . ASN A 1 110 ? 3.821 2.591 -8.682 1.00 98.50 110 ASN A O 1
ATOM 830 N N . HIS A 1 111 ? 2.845 0.745 -7.858 1.00 98.69 111 HIS A N 1
ATOM 831 C CA . HIS A 1 111 ? 2.175 0.326 -9.086 1.00 98.69 111 HIS A CA 1
ATOM 832 C C . HIS A 1 111 ? 1.234 1.395 -9.671 1.00 98.69 111 HIS A C 1
ATOM 834 O O . HIS A 1 111 ? 1.063 1.463 -10.888 1.00 98.69 111 HIS A O 1
ATOM 840 N N . GLY A 1 112 ? 0.703 2.317 -8.853 1.00 98.56 112 GLY A N 1
ATOM 841 C CA . GLY A 1 112 ? -0.030 3.496 -9.344 1.00 98.56 112 GLY A CA 1
ATOM 842 C C . GLY A 1 112 ? 0.793 4.401 -10.278 1.00 98.56 112 GLY A C 1
ATOM 843 O O . GLY A 1 112 ? 0.227 5.142 -11.080 1.00 98.56 112 GLY A O 1
ATOM 844 N N . TRP A 1 113 ? 2.122 4.288 -10.224 1.00 98.44 113 TRP A N 1
ATOM 845 C CA . TRP A 1 113 ? 3.107 4.969 -11.066 1.00 98.44 113 TRP A CA 1
ATOM 846 C C . TRP A 1 113 ? 3.937 3.977 -11.895 1.00 98.44 113 TRP A C 1
ATOM 848 O O . TRP A 1 113 ? 4.997 4.329 -12.402 1.00 98.44 113 TRP A O 1
ATOM 858 N N . GLY A 1 114 ? 3.474 2.736 -12.056 1.00 98.00 114 GLY A N 1
ATOM 859 C CA . GLY A 1 114 ? 4.265 1.664 -12.651 1.00 98.00 114 GLY A CA 1
ATOM 860 C C . GLY A 1 114 ? 4.605 1.846 -14.135 1.00 98.00 114 GLY A C 1
ATOM 861 O O . GLY A 1 114 ? 5.658 1.391 -14.563 1.00 98.00 114 GLY A O 1
ATOM 862 N N . PHE A 1 115 ? 3.793 2.555 -14.923 1.00 97.94 115 PHE A N 1
ATOM 863 C CA . PHE A 1 115 ? 4.126 2.925 -16.308 1.00 97.94 115 PHE A CA 1
ATOM 864 C C . PHE A 1 115 ? 4.910 4.242 -16.418 1.00 97.94 115 PHE A C 1
ATOM 866 O O . PHE A 1 115 ? 5.003 4.801 -17.510 1.00 97.94 115 PHE A O 1
ATOM 873 N N . HIS A 1 116 ? 5.470 4.777 -15.332 1.00 97.31 116 HIS A N 1
ATOM 874 C CA . HIS A 1 116 ? 6.520 5.786 -15.479 1.00 97.31 116 HIS A CA 1
ATOM 875 C C . HIS A 1 116 ? 7.817 5.123 -15.961 1.00 97.31 116 HIS A C 1
ATOM 877 O O . HIS A 1 116 ? 8.148 4.028 -15.488 1.00 97.31 116 HIS A O 1
ATOM 883 N N . PRO A 1 117 ? 8.551 5.751 -16.896 1.00 95.88 117 PRO A N 1
ATOM 884 C CA . PRO A 1 117 ? 9.867 5.273 -17.284 1.00 95.88 117 PRO A CA 1
ATOM 885 C C . PRO A 1 117 ? 10.840 5.369 -16.109 1.00 95.88 117 PRO A C 1
ATOM 887 O O . PRO A 1 117 ? 10.735 6.265 -15.271 1.00 95.88 117 PRO A O 1
ATOM 890 N N . ARG A 1 118 ? 11.814 4.460 -16.060 1.00 95.06 118 ARG A N 1
ATOM 891 C CA . ARG A 1 118 ? 12.950 4.602 -15.147 1.00 95.06 118 ARG A CA 1
ATOM 892 C C . ARG A 1 118 ? 13.807 5.775 -15.616 1.00 95.06 118 ARG A C 1
ATOM 894 O O . ARG A 1 118 ? 14.201 5.835 -16.780 1.00 95.06 118 ARG A O 1
ATOM 901 N N . THR A 1 119 ? 14.085 6.712 -14.717 1.00 91.50 119 THR A N 1
ATOM 902 C CA . THR A 1 119 ? 14.942 7.873 -14.988 1.00 91.50 119 THR A CA 1
ATOM 903 C C . THR A 1 119 ? 15.931 8.064 -13.848 1.00 91.50 119 THR A C 1
ATOM 905 O O . THR A 1 119 ? 15.731 7.512 -12.771 1.00 91.50 119 THR A O 1
ATOM 908 N N . SER A 1 120 ? 16.976 8.864 -14.065 1.00 85.94 120 SER A N 1
ATOM 909 C CA . SER A 1 120 ? 17.933 9.210 -13.007 1.00 85.94 120 SER A CA 1
ATOM 910 C C . SER A 1 120 ? 17.364 10.159 -11.948 1.00 85.94 120 SER A C 1
ATOM 912 O O . SER A 1 120 ? 17.948 10.298 -10.878 1.00 85.94 120 SER A O 1
ATOM 914 N N . ALA A 1 121 ? 16.250 10.837 -12.237 1.00 94.44 121 ALA A N 1
ATOM 915 C CA . ALA A 1 121 ? 15.579 11.706 -11.283 1.00 94.44 121 ALA A CA 1
ATOM 916 C C . ALA A 1 121 ? 14.486 10.919 -10.537 1.00 94.44 121 ALA A C 1
ATOM 918 O O . ALA A 1 121 ? 13.614 10.334 -11.189 1.00 94.44 121 ALA A O 1
ATOM 919 N N . PRO A 1 122 ? 14.478 10.931 -9.192 1.00 97.38 122 PRO A N 1
ATOM 920 C CA . PRO A 1 122 ? 13.404 10.317 -8.424 1.00 97.38 122 PRO A CA 1
ATOM 921 C C . PRO A 1 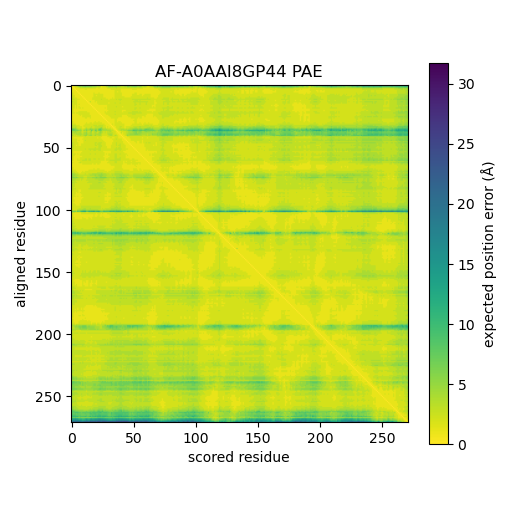122 ? 12.056 10.976 -8.725 1.00 97.38 122 PRO A C 1
ATOM 923 O O . PRO A 1 122 ? 11.943 12.200 -8.839 1.00 97.38 122 PRO A O 1
ATOM 926 N N . LEU A 1 123 ? 11.010 10.162 -8.833 1.00 97.44 123 LEU A N 1
ATOM 927 C CA . LEU A 1 123 ? 9.670 10.626 -9.151 1.00 97.44 123 LEU A CA 1
ATOM 928 C C . LEU A 1 123 ? 9.077 11.401 -7.968 1.00 97.44 123 LEU A C 1
ATOM 930 O O . LEU A 1 123 ? 8.951 10.873 -6.860 1.00 97.44 123 LEU A O 1
ATOM 934 N N . ALA A 1 124 ? 8.675 12.647 -8.215 1.00 97.31 124 ALA A N 1
ATOM 935 C CA . ALA A 1 124 ? 8.073 13.501 -7.198 1.00 97.31 124 ALA A CA 1
ATOM 936 C C . ALA A 1 124 ? 6.714 12.953 -6.737 1.00 97.31 124 ALA A C 1
ATOM 938 O O . ALA A 1 124 ? 5.947 12.405 -7.536 1.00 97.31 124 ALA A O 1
ATOM 939 N N . VAL A 1 125 ? 6.358 13.189 -5.473 1.00 95.81 125 VAL A N 1
ATOM 940 C CA . VAL A 1 125 ? 5.067 12.769 -4.894 1.00 95.81 125 VAL A CA 1
ATOM 941 C C . VAL A 1 125 ? 3.847 13.355 -5.626 1.00 95.81 125 VAL A C 1
ATOM 943 O O . VAL A 1 125 ? 2.778 12.745 -5.645 1.00 95.81 125 VAL A O 1
ATOM 946 N N . THR A 1 126 ? 4.007 14.504 -6.283 1.00 96.62 126 THR A N 1
ATOM 947 C CA . THR A 1 126 ? 2.966 15.191 -7.066 1.00 96.62 126 THR A CA 1
ATOM 948 C C . THR A 1 126 ? 2.817 14.666 -8.494 1.00 96.62 126 THR A C 1
ATOM 950 O O . THR A 1 126 ? 1.938 15.125 -9.223 1.00 96.62 126 THR A O 1
ATOM 953 N N . SER A 1 127 ? 3.655 13.714 -8.913 1.00 97.19 127 SER A N 1
ATOM 954 C CA . SER A 1 127 ? 3.608 13.166 -10.269 1.00 97.19 127 SER A CA 1
ATOM 955 C C . SER A 1 127 ? 2.261 12.490 -10.542 1.00 97.19 127 SER A C 1
ATOM 957 O O . SER A 1 127 ? 1.760 11.757 -9.681 1.00 97.19 127 SER A O 1
ATOM 959 N N . PRO A 1 128 ? 1.670 12.675 -11.737 1.00 97.56 128 PRO A N 1
ATOM 960 C CA . PRO A 1 128 ? 0.395 12.054 -12.067 1.00 97.56 128 PRO A CA 1
ATOM 961 C C . PRO A 1 128 ? 0.528 10.523 -12.092 1.00 97.56 128 PRO A C 1
ATOM 963 O O . PRO A 1 128 ? 1.584 10.004 -12.477 1.00 97.56 128 PRO A O 1
ATOM 966 N N . PRO A 1 129 ? -0.522 9.780 -11.705 1.00 98.19 129 PRO A N 1
ATOM 967 C CA . PRO A 1 129 ? -0.493 8.326 -11.765 1.00 98.19 129 PRO A CA 1
ATOM 968 C C . PRO A 1 129 ? -0.381 7.840 -13.219 1.00 98.19 129 PRO A C 1
ATOM 970 O O . PRO A 1 129 ? -1.017 8.378 -14.126 1.00 98.19 129 PRO A O 1
ATOM 973 N N . ARG A 1 130 ? 0.402 6.778 -13.425 1.00 97.81 130 ARG A N 1
ATOM 974 C CA . ARG A 1 130 ? 0.479 5.983 -14.664 1.00 97.81 130 ARG A CA 1
ATOM 975 C C . ARG A 1 130 ? 0.346 4.503 -14.260 1.00 97.81 130 ARG A C 1
ATOM 977 O O . ARG A 1 130 ? 1.365 3.824 -14.149 1.00 97.81 130 ARG A O 1
ATOM 984 N N . PRO A 1 131 ? -0.874 4.024 -13.948 1.00 98.38 131 PRO A N 1
ATOM 985 C CA . PRO A 1 131 ? -1.081 2.717 -13.319 1.00 98.38 131 PRO A CA 1
ATOM 986 C C . PRO A 1 131 ? -0.730 1.561 -14.257 1.00 98.38 131 PRO A C 1
ATOM 988 O O . PRO A 1 131 ? -1.134 1.583 -15.415 1.00 98.38 131 PRO A O 1
ATOM 991 N N . ASP A 1 132 ? -0.056 0.529 -13.753 1.00 98.12 132 ASP A N 1
ATOM 992 C CA . ASP A 1 132 ? 0.440 -0.609 -14.545 1.00 98.12 132 ASP A CA 1
ATOM 993 C C . ASP A 1 132 ? -0.454 -1.867 -14.526 1.00 98.12 132 ASP A C 1
ATOM 995 O O . ASP A 1 132 ? -0.003 -2.960 -14.862 1.00 98.12 132 ASP A O 1
ATOM 999 N N . GLY A 1 133 ? -1.731 -1.721 -14.155 1.00 98.19 133 GLY A N 1
ATOM 1000 C CA . GLY A 1 133 ? -2.728 -2.798 -14.148 1.00 98.19 133 GLY A CA 1
ATOM 1001 C C . GLY A 1 133 ? -3.958 -2.482 -13.287 1.00 98.19 133 GLY A C 1
ATOM 1002 O O . GLY A 1 133 ? -4.035 -1.434 -12.646 1.00 98.19 133 GLY A O 1
ATOM 1003 N N . TRP A 1 134 ? -4.933 -3.395 -13.218 1.00 98.19 134 TRP A N 1
ATOM 1004 C CA . TRP A 1 134 ? -6.177 -3.161 -12.459 1.00 98.19 134 TRP A CA 1
ATOM 1005 C C . TRP A 1 134 ? -5.973 -3.072 -10.947 1.00 98.19 134 TRP A C 1
ATOM 1007 O O . TRP A 1 134 ? -6.622 -2.264 -10.281 1.00 98.19 134 TRP A O 1
ATOM 1017 N N . TYR A 1 135 ? -5.014 -3.827 -10.405 1.00 98.56 135 TYR A N 1
ATOM 1018 C CA . TYR A 1 135 ? -4.574 -3.642 -9.023 1.00 98.56 135 TYR A CA 1
ATOM 1019 C C . TYR A 1 135 ? -4.097 -2.199 -8.781 1.00 98.56 135 TYR A C 1
ATOM 1021 O O . TYR A 1 135 ? -4.551 -1.546 -7.840 1.00 98.56 135 TYR A O 1
ATOM 1029 N N . ALA A 1 136 ? -3.251 -1.670 -9.668 1.00 98.69 136 ALA A N 1
ATOM 1030 C CA . ALA A 1 136 ? -2.737 -0.309 -9.577 1.00 98.69 136 ALA A CA 1
ATOM 1031 C C . ALA A 1 136 ? -3.850 0.745 -9.636 1.00 98.69 136 ALA A C 1
ATOM 1033 O O . ALA A 1 136 ? -3.893 1.649 -8.801 1.00 98.69 136 ALA A O 1
ATOM 1034 N N . VAL A 1 137 ? -4.789 0.593 -10.578 1.00 98.75 137 VAL A N 1
ATOM 1035 C CA . VAL A 1 137 ? -5.960 1.476 -10.704 1.00 98.75 137 VAL A CA 1
ATOM 1036 C C . VAL A 1 137 ? -6.765 1.489 -9.406 1.00 98.75 137 VAL A C 1
ATOM 1038 O O . VAL A 1 137 ? -7.151 2.562 -8.946 1.00 98.75 137 VAL A O 1
ATOM 1041 N N . SER A 1 138 ? -6.971 0.330 -8.774 1.00 98.75 138 SER A N 1
ATOM 1042 C CA . SER A 1 138 ? -7.711 0.252 -7.510 1.00 98.75 138 SER A CA 1
ATOM 1043 C C . SER A 1 138 ? -7.035 1.014 -6.366 1.00 98.75 138 SER A C 1
ATOM 1045 O O . SER A 1 138 ? -7.717 1.647 -5.564 1.00 98.75 138 SER A O 1
ATOM 1047 N N . LYS A 1 139 ? -5.696 1.038 -6.318 1.00 98.88 139 LYS A N 1
ATOM 1048 C CA . LYS A 1 139 ? -4.947 1.795 -5.304 1.00 98.88 139 LYS A CA 1
ATOM 1049 C C . LYS A 1 139 ? -5.011 3.299 -5.546 1.00 98.88 139 LYS A C 1
ATOM 1051 O O . LYS A 1 139 ? -5.259 4.036 -4.598 1.00 98.88 139 LYS A O 1
ATOM 1056 N N . VAL A 1 140 ? -4.892 3.746 -6.798 1.00 98.81 140 VAL A N 1
ATOM 1057 C CA . VAL A 1 140 ? -5.062 5.165 -7.166 1.00 98.81 140 VAL A CA 1
ATOM 1058 C C . VAL A 1 140 ? -6.488 5.643 -6.888 1.00 98.81 140 VAL A C 1
ATOM 1060 O O . VAL A 1 140 ? -6.683 6.712 -6.314 1.00 98.81 140 VAL A O 1
ATOM 1063 N N . TRP A 1 141 ? -7.493 4.835 -7.230 1.00 98.81 141 TRP A N 1
ATOM 1064 C CA . TRP A 1 141 ? -8.883 5.111 -6.870 1.00 98.81 141 TRP A CA 1
ATOM 1065 C C . TRP A 1 141 ? -9.063 5.181 -5.344 1.00 98.81 141 TRP A C 1
ATOM 1067 O O . TRP A 1 141 ? -9.722 6.091 -4.848 1.00 98.81 141 TRP A O 1
ATOM 1077 N N . GLY A 1 142 ? -8.409 4.290 -4.593 1.00 98.88 142 GLY A N 1
ATOM 1078 C CA . GLY A 1 142 ? -8.383 4.330 -3.133 1.00 98.88 142 GLY A CA 1
ATOM 1079 C C . GLY A 1 142 ? -7.799 5.634 -2.585 1.00 98.88 142 GLY A C 1
ATOM 1080 O O . GLY A 1 142 ? -8.393 6.214 -1.682 1.00 98.88 142 GLY A O 1
ATOM 1081 N N . GLU A 1 143 ? -6.705 6.156 -3.159 1.00 98.88 143 GLU A N 1
ATOM 1082 C CA . GLU A 1 143 ? -6.166 7.475 -2.774 1.00 98.88 143 GLU A CA 1
ATOM 1083 C C . GLU A 1 143 ? -7.200 8.590 -2.975 1.00 98.88 143 GLU A C 1
ATOM 1085 O O . GLU A 1 143 ? -7.351 9.444 -2.103 1.00 98.88 143 GLU A O 1
ATOM 1090 N N . ALA A 1 144 ? -7.963 8.556 -4.073 1.00 98.81 144 ALA A N 1
ATOM 1091 C CA . ALA A 1 144 ? -9.028 9.528 -4.318 1.00 98.81 144 ALA A CA 1
ATOM 1092 C C . ALA A 1 144 ? -10.168 9.422 -3.287 1.00 98.81 144 ALA A C 1
ATOM 1094 O O . ALA A 1 144 ? -10.707 10.444 -2.862 1.00 98.81 144 ALA A O 1
ATOM 1095 N N . VAL A 1 145 ? -10.508 8.211 -2.827 1.00 98.81 145 VAL A N 1
ATOM 1096 C CA . VAL A 1 145 ? -11.459 8.024 -1.717 1.00 98.81 145 VAL A CA 1
ATOM 1097 C C . VAL A 1 145 ? -10.885 8.586 -0.413 1.00 98.81 145 VAL A C 1
ATOM 1099 O O . VAL A 1 145 ? -11.586 9.297 0.303 1.00 98.81 145 VAL A O 1
ATOM 1102 N N . MET A 1 146 ? -9.610 8.331 -0.110 1.00 98.69 146 MET A N 1
ATOM 1103 C CA . MET A 1 146 ? -8.953 8.885 1.082 1.00 98.69 146 MET A CA 1
ATOM 1104 C C . MET A 1 146 ? -8.948 10.420 1.071 1.00 98.69 146 MET A C 1
ATOM 1106 O O . MET A 1 146 ? -9.197 11.024 2.116 1.00 98.69 146 MET A O 1
ATOM 1110 N N . ALA A 1 147 ? -8.702 11.031 -0.093 1.00 98.50 147 ALA A N 1
ATOM 1111 C CA . ALA A 1 147 ? -8.787 12.474 -0.315 1.00 98.50 147 ALA A CA 1
ATOM 1112 C C . ALA A 1 147 ? -10.200 13.008 -0.093 1.00 98.50 147 ALA A C 1
ATOM 1114 O O . ALA A 1 147 ? -10.389 13.903 0.726 1.00 98.50 147 ALA A O 1
ATOM 1115 N N . LEU A 1 148 ? -11.204 12.388 -0.724 1.00 98.69 148 LEU A N 1
ATOM 1116 C CA . LEU A 1 148 ? -12.605 12.762 -0.544 1.00 98.69 148 LEU A CA 1
ATOM 1117 C C . LEU A 1 148 ? -12.995 12.774 0.936 1.00 98.69 148 LEU A C 1
ATOM 1119 O O . LEU A 1 148 ? -13.572 13.748 1.409 1.00 98.69 148 LEU A O 1
ATOM 1123 N N . TYR A 1 149 ? -12.678 11.713 1.678 1.00 98.31 149 TYR A N 1
ATOM 1124 C CA . TYR A 1 149 ? -13.048 11.635 3.090 1.00 98.31 149 TYR A CA 1
ATOM 1125 C C . TYR A 1 149 ? -12.222 12.574 3.975 1.00 98.31 149 TYR A C 1
ATOM 1127 O O . TYR A 1 149 ? -12.736 13.095 4.969 1.00 98.31 149 TYR A O 1
ATOM 1135 N N . GLY A 1 150 ? -10.962 12.817 3.609 1.00 97.56 150 GLY A N 1
ATOM 1136 C CA . GLY A 1 150 ? -10.122 13.801 4.277 1.00 97.56 150 GLY A CA 1
ATOM 1137 C C . GLY A 1 150 ? -10.696 15.210 4.165 1.00 97.56 150 GLY A C 1
ATOM 1138 O O . GLY A 1 150 ? -10.883 15.878 5.182 1.00 97.56 150 GLY A O 1
ATOM 1139 N N . ASP A 1 151 ? -11.046 15.622 2.949 1.00 97.44 151 ASP A N 1
ATOM 1140 C CA . ASP A 1 151 ? -11.478 16.988 2.648 1.00 97.44 151 ASP A CA 1
ATOM 1141 C C . ASP A 1 151 ? -12.954 17.229 2.994 1.00 97.44 151 ASP A C 1
ATOM 1143 O O . ASP A 1 151 ? -13.299 18.266 3.560 1.00 97.44 151 ASP A O 1
ATOM 1147 N N . ALA A 1 152 ? -13.840 16.273 2.697 1.00 97.50 152 ALA A N 1
ATOM 1148 C CA . ALA A 1 152 ? -15.282 16.439 2.896 1.00 97.50 152 ALA A CA 1
ATOM 1149 C C . ALA A 1 152 ? -15.734 16.176 4.340 1.00 97.50 152 ALA A C 1
ATOM 1151 O O . ALA A 1 152 ? -16.736 16.742 4.779 1.00 97.50 152 ALA A O 1
ATOM 1152 N N . TYR A 1 153 ? -15.022 15.316 5.078 1.00 96.56 153 TYR A N 1
ATOM 1153 C CA . TYR A 1 153 ? -15.416 14.903 6.431 1.00 96.56 153 TYR A CA 1
ATOM 1154 C C . TYR A 1 153 ? -14.370 15.218 7.505 1.00 96.56 153 TYR A C 1
ATOM 1156 O O . TYR A 1 153 ? -14.583 14.889 8.672 1.00 96.56 153 TYR A O 1
ATOM 1164 N N . GLY A 1 154 ? -13.256 15.864 7.145 1.00 95.69 154 GLY A N 1
ATOM 1165 C CA . GLY A 1 154 ? -12.216 16.255 8.096 1.00 95.69 154 GLY A CA 1
ATOM 1166 C C . GLY A 1 154 ? -11.465 15.068 8.705 1.00 95.69 154 GLY A C 1
ATOM 1167 O O . GLY A 1 154 ? -10.972 15.157 9.830 1.00 95.69 154 GLY A O 1
ATOM 1168 N N . MET A 1 155 ? -11.403 13.935 8.004 1.00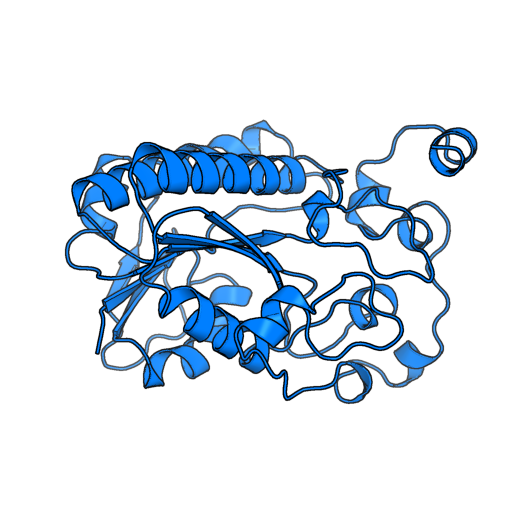 97.06 155 MET A N 1
ATOM 1169 C CA . MET A 1 155 ? -10.655 12.767 8.468 1.00 97.06 155 MET A CA 1
ATOM 1170 C C . MET A 1 155 ? -9.152 12.960 8.230 1.00 97.06 155 MET A C 1
ATOM 1172 O O . MET A 1 155 ? -8.741 13.579 7.254 1.00 97.06 155 MET A O 1
ATOM 1176 N N . ALA A 1 156 ? -8.318 12.412 9.112 1.00 97.81 156 ALA A N 1
ATOM 1177 C CA . ALA A 1 156 ? -6.872 12.366 8.906 1.00 97.81 156 ALA A CA 1
ATOM 1178 C C . ALA A 1 156 ? -6.519 11.079 8.146 1.00 97.81 156 ALA A C 1
ATOM 1180 O O . ALA A 1 156 ? -6.498 9.995 8.739 1.00 97.81 156 ALA A O 1
ATOM 1181 N N . THR A 1 157 ? -6.281 11.184 6.835 1.00 98.38 157 THR A N 1
ATOM 1182 C CA . THR A 1 157 ? -5.978 10.035 5.965 1.00 98.38 157 THR A CA 1
ATOM 1183 C C . THR A 1 157 ? -4.574 10.136 5.371 1.00 98.38 157 THR A C 1
ATOM 1185 O O . THR A 1 157 ? -4.146 11.198 4.913 1.00 98.38 157 THR A O 1
ATOM 1188 N N . THR A 1 158 ? -3.846 9.021 5.352 1.00 98.75 158 THR A N 1
ATOM 1189 C CA . THR A 1 158 ? -2.505 8.943 4.758 1.00 98.75 158 THR A CA 1
ATOM 1190 C C . THR A 1 158 ? -2.426 7.756 3.805 1.00 98.75 158 THR A C 1
ATOM 1192 O O . THR A 1 158 ? -2.613 6.614 4.215 1.00 98.75 158 THR A O 1
ATOM 1195 N N . SER A 1 159 ? -2.143 8.005 2.528 1.00 98.88 159 SER A N 1
ATOM 1196 C CA . SER A 1 159 ? -1.872 6.968 1.529 1.00 98.88 159 SER A CA 1
ATOM 1197 C C . SER A 1 159 ? -0.375 6.688 1.442 1.00 98.88 159 SER A C 1
ATOM 1199 O O . SER A 1 159 ? 0.409 7.541 1.032 1.00 98.88 159 SER A O 1
ATOM 1201 N N . LEU A 1 160 ? 0.019 5.479 1.828 1.00 98.88 160 LEU A N 1
ATOM 1202 C CA . LEU A 1 160 ? 1.398 5.009 1.770 1.00 98.88 160 LEU A CA 1
ATOM 1203 C C . LEU A 1 160 ? 1.602 4.284 0.442 1.00 98.88 160 LEU A C 1
ATOM 1205 O O . LEU A 1 160 ? 1.113 3.172 0.265 1.00 98.88 160 LEU A O 1
ATOM 1209 N N . ARG A 1 161 ? 2.290 4.907 -0.514 1.00 98.81 161 ARG A N 1
ATOM 1210 C CA . ARG A 1 161 ? 2.652 4.308 -1.805 1.00 98.81 161 ARG A CA 1
ATOM 1211 C C . ARG A 1 161 ? 3.842 3.390 -1.586 1.00 98.81 161 ARG A C 1
ATOM 1213 O O . ARG A 1 161 ? 4.990 3.787 -1.770 1.00 98.81 161 ARG A O 1
ATOM 1220 N N . ILE A 1 162 ? 3.550 2.184 -1.110 1.00 98.81 162 ILE A N 1
ATOM 1221 C CA . ILE A 1 162 ? 4.565 1.195 -0.747 1.00 98.81 162 ILE A CA 1
ATOM 1222 C C . ILE A 1 162 ? 5.337 0.793 -2.003 1.00 98.81 162 ILE A C 1
ATOM 1224 O O . ILE A 1 162 ? 4.730 0.414 -3.014 1.00 98.81 162 ILE A O 1
ATOM 1228 N N . GLY A 1 163 ? 6.666 0.895 -1.927 1.00 98.19 163 GLY A N 1
ATOM 1229 C CA . GLY A 1 163 ? 7.602 0.363 -2.913 1.00 98.19 163 GLY A CA 1
ATOM 1230 C C . GLY A 1 163 ? 7.571 -1.164 -2.923 1.00 98.19 163 GLY A C 1
ATOM 1231 O O . GLY A 1 163 ? 6.551 -1.774 -3.245 1.00 98.19 163 GLY A O 1
ATOM 1232 N N . ASN A 1 164 ? 8.663 -1.805 -2.525 1.00 98.00 164 ASN A N 1
ATOM 1233 C CA . ASN A 1 164 ? 8.690 -3.244 -2.281 1.00 98.00 164 ASN A CA 1
ATOM 1234 C C . ASN A 1 164 ? 9.049 -3.527 -0.824 1.00 98.00 164 ASN A C 1
ATOM 1236 O O . ASN A 1 164 ? 10.186 -3.306 -0.426 1.00 98.00 164 ASN A O 1
ATOM 1240 N N . CYS A 1 165 ? 8.104 -4.058 -0.050 1.00 98.50 165 CYS A N 1
ATOM 1241 C CA . CYS A 1 165 ? 8.347 -4.404 1.345 1.00 98.50 165 CYS A CA 1
ATOM 1242 C C . CYS A 1 165 ? 8.553 -5.909 1.526 1.00 98.50 165 CYS A C 1
ATOM 1244 O O . CYS A 1 165 ? 7.745 -6.706 1.043 1.00 98.50 165 CYS A O 1
ATOM 1246 N N . GLY A 1 166 ? 9.621 -6.293 2.219 1.00 97.44 166 GLY A N 1
ATOM 1247 C CA . GLY A 1 166 ? 9.989 -7.689 2.434 1.00 97.44 166 GLY A CA 1
ATOM 1248 C C . GLY A 1 166 ? 11.183 -7.848 3.378 1.00 97.44 166 GLY A C 1
ATOM 1249 O O . GLY A 1 166 ? 11.707 -6.848 3.870 1.00 97.44 166 GLY A O 1
ATOM 1250 N N . PRO A 1 167 ? 11.606 -9.097 3.646 1.00 96.25 167 PRO A N 1
ATOM 1251 C CA . PRO A 1 167 ? 12.776 -9.379 4.479 1.00 96.25 167 PRO A CA 1
ATOM 1252 C C . PRO A 1 167 ? 14.102 -9.015 3.793 1.00 96.25 167 PRO A C 1
ATOM 1254 O O . PRO A 1 167 ? 15.064 -8.680 4.479 1.00 96.25 167 PRO A O 1
ATOM 1257 N N . ASP A 1 168 ? 14.136 -9.064 2.462 1.00 97.94 168 ASP A N 1
ATOM 1258 C CA . ASP A 1 168 ? 15.306 -8.823 1.623 1.00 97.94 168 ASP A CA 1
ATOM 1259 C C . ASP A 1 168 ? 14.907 -8.171 0.283 1.00 97.94 168 ASP A C 1
ATOM 1261 O O . ASP A 1 168 ? 13.720 -7.997 -0.035 1.00 97.94 168 ASP A O 1
ATOM 1265 N N . VAL A 1 169 ? 15.917 -7.748 -0.477 1.00 98.44 169 VAL A N 1
ATOM 1266 C CA . VAL A 1 169 ? 15.812 -7.221 -1.839 1.00 98.44 169 VAL A CA 1
ATOM 1267 C C . VAL A 1 169 ? 16.032 -8.378 -2.820 1.00 98.44 169 VAL A C 1
ATOM 1269 O O . VAL A 1 169 ? 17.155 -8.873 -2.915 1.00 98.44 169 VAL A O 1
ATOM 1272 N N . PRO A 1 170 ? 15.007 -8.815 -3.573 1.00 97.19 170 PRO A N 1
ATOM 1273 C CA . PRO A 1 170 ? 15.117 -10.027 -4.384 1.00 97.19 170 PRO A CA 1
ATOM 1274 C C . PRO A 1 170 ? 15.613 -9.787 -5.819 1.00 97.19 170 PRO A C 1
ATOM 1276 O O . PRO A 1 170 ? 15.900 -10.754 -6.517 1.00 97.19 170 PRO A O 1
ATOM 1279 N N . ASP A 1 171 ? 15.677 -8.535 -6.288 1.00 97.69 171 ASP A N 1
ATOM 1280 C CA . ASP A 1 171 ? 16.189 -8.183 -7.618 1.00 97.69 171 ASP A CA 1
ATOM 1281 C C . ASP A 1 171 ? 16.626 -6.713 -7.721 1.00 97.69 171 ASP A C 1
ATOM 1283 O O . ASP A 1 171 ? 16.339 -5.898 -6.839 1.00 97.69 171 ASP A O 1
ATOM 1287 N N . GLU A 1 172 ? 17.294 -6.389 -8.835 1.00 97.31 172 GLU A N 1
ATOM 1288 C CA . GLU A 1 172 ? 17.781 -5.044 -9.174 1.00 97.31 172 GLU A CA 1
ATOM 1289 C C . GLU A 1 172 ? 16.681 -3.993 -9.053 1.00 97.31 172 GLU A C 1
ATOM 1291 O O . GLU A 1 172 ? 16.828 -3.019 -8.319 1.00 97.31 172 GLU A O 1
ATOM 1296 N N . ARG A 1 173 ? 15.532 -4.211 -9.699 1.00 97.81 173 ARG A N 1
ATOM 1297 C CA . ARG A 1 173 ? 14.436 -3.238 -9.730 1.00 97.81 173 ARG A CA 1
ATOM 1298 C C . ARG A 1 173 ? 14.019 -2.841 -8.321 1.00 97.81 173 ARG A C 1
ATOM 1300 O O . ARG A 1 173 ? 13.738 -1.674 -8.048 1.00 97.81 173 ARG A O 1
ATOM 1307 N N . ARG A 1 174 ? 13.881 -3.828 -7.440 1.00 97.81 174 ARG A N 1
ATOM 1308 C CA . ARG A 1 174 ? 13.404 -3.618 -6.077 1.00 97.81 174 ARG A CA 1
ATOM 1309 C C . ARG A 1 174 ? 14.455 -2.939 -5.213 1.00 97.81 174 ARG A C 1
ATOM 1311 O O . ARG A 1 174 ? 14.040 -2.269 -4.277 1.00 97.81 174 ARG A O 1
ATOM 1318 N N . SER A 1 175 ? 15.743 -3.002 -5.553 1.00 97.94 175 SER A N 1
ATOM 1319 C CA . SER A 1 175 ? 16.800 -2.275 -4.834 1.00 97.94 175 SER A CA 1
ATOM 1320 C C . SER A 1 175 ? 16.579 -0.755 -4.804 1.00 97.94 175 SER A C 1
ATOM 1322 O O . SER A 1 175 ? 16.935 -0.115 -3.823 1.00 97.94 175 SER A O 1
ATOM 1324 N N . HIS A 1 176 ? 15.884 -0.196 -5.802 1.00 98.12 176 HIS A N 1
ATOM 1325 C CA . HIS A 1 176 ? 15.606 1.242 -5.942 1.00 98.12 176 HIS A CA 1
ATOM 1326 C C . HIS A 1 176 ? 14.354 1.742 -5.201 1.00 98.12 176 HIS A C 1
ATOM 1328 O O . HIS A 1 176 ? 14.015 2.928 -5.257 1.00 98.12 176 HIS A O 1
ATOM 1334 N N . MET A 1 177 ? 13.597 0.846 -4.567 1.00 98.00 177 MET A N 1
ATOM 1335 C CA . MET A 1 177 ? 12.328 1.181 -3.906 1.00 98.00 177 MET A CA 1
ATOM 1336 C C . MET A 1 177 ? 11.993 0.229 -2.749 1.00 98.00 177 MET A C 1
ATOM 1338 O O . MET A 1 177 ? 10.829 0.075 -2.371 1.00 98.00 177 MET A O 1
ATOM 1342 N N . TRP A 1 178 ? 12.985 -0.488 -2.232 1.00 98.75 178 TRP A N 1
ATOM 1343 C CA . TRP A 1 178 ? 12.780 -1.432 -1.147 1.00 98.75 178 TRP A CA 1
ATOM 1344 C C . TRP A 1 178 ? 12.509 -0.701 0.168 1.00 98.75 178 TRP A C 1
ATOM 1346 O O . TRP A 1 178 ? 12.939 0.432 0.372 1.00 98.75 178 TRP A O 1
ATOM 1356 N N . ILE A 1 179 ? 11.772 -1.340 1.070 1.00 98.81 179 ILE A N 1
ATOM 1357 C CA . ILE A 1 179 ? 11.602 -0.892 2.451 1.00 98.81 179 ILE A CA 1
ATOM 1358 C C . ILE A 1 179 ? 11.493 -2.108 3.367 1.00 98.81 179 ILE A C 1
ATOM 1360 O O . ILE A 1 179 ? 10.705 -3.020 3.104 1.00 98.81 179 ILE A O 1
ATOM 1364 N N . SER A 1 180 ? 12.250 -2.132 4.459 1.00 98.75 180 SER A N 1
ATOM 1365 C CA . SER A 1 180 ? 12.150 -3.223 5.425 1.00 98.75 180 SER A CA 1
ATOM 1366 C C . SER A 1 180 ? 10.798 -3.208 6.150 1.00 98.75 180 SER A C 1
ATOM 1368 O O . SER A 1 180 ? 10.085 -2.199 6.181 1.00 98.75 180 SER A O 1
ATOM 1370 N N . TYR A 1 181 ? 10.432 -4.322 6.788 1.00 98.69 181 TYR A N 1
ATOM 1371 C CA . TYR A 1 181 ? 9.247 -4.348 7.653 1.00 98.69 181 TYR A CA 1
ATOM 1372 C C . TYR A 1 181 ? 9.348 -3.364 8.826 1.00 98.69 181 TYR A C 1
ATOM 1374 O O . TYR A 1 181 ? 8.342 -2.761 9.205 1.00 98.69 181 TYR A O 1
ATOM 1382 N N . ARG A 1 182 ? 10.551 -3.186 9.385 1.00 98.44 182 ARG A N 1
ATOM 1383 C CA . ARG A 1 182 ? 10.812 -2.253 10.486 1.00 98.44 182 ARG A CA 1
ATOM 1384 C C . ARG A 1 182 ? 10.586 -0.812 10.041 1.00 98.44 182 ARG A C 1
ATOM 1386 O O . ARG A 1 182 ? 9.872 -0.072 10.717 1.00 98.44 182 ARG A O 1
ATOM 1393 N N . ASP A 1 183 ? 11.156 -0.433 8.903 1.00 98.75 183 ASP A N 1
ATOM 1394 C CA . ASP A 1 183 ? 11.062 0.930 8.384 1.00 98.75 183 ASP A CA 1
ATOM 1395 C C . ASP A 1 183 ? 9.647 1.253 7.907 1.00 98.75 183 ASP A C 1
ATOM 1397 O O . ASP A 1 183 ? 9.123 2.333 8.177 1.00 98.75 183 ASP A O 1
ATOM 1401 N N . LEU A 1 184 ? 8.952 0.300 7.282 1.00 98.88 184 LEU A N 1
ATOM 1402 C CA . LEU A 1 184 ? 7.547 0.515 6.955 1.00 98.88 184 LEU A CA 1
ATOM 1403 C C . LEU A 1 184 ? 6.698 0.690 8.222 1.00 98.88 184 LEU A C 1
ATOM 1405 O O . LEU A 1 184 ? 5.831 1.565 8.258 1.00 98.88 184 LEU A O 1
ATOM 1409 N N . ALA A 1 185 ? 6.938 -0.106 9.268 1.00 98.75 185 ALA A N 1
ATOM 1410 C CA . ALA A 1 185 ? 6.224 0.030 10.532 1.00 98.75 185 ALA A CA 1
ATOM 1411 C C . ALA A 1 185 ? 6.474 1.394 11.197 1.00 98.75 185 ALA A C 1
ATOM 1413 O O . ALA A 1 185 ? 5.525 1.992 11.706 1.00 98.75 185 ALA A O 1
ATOM 1414 N N . SER A 1 186 ? 7.700 1.931 11.148 1.00 98.69 186 SER A N 1
ATOM 1415 C CA . SER A 1 186 ? 7.995 3.262 11.696 1.00 98.69 186 SER A CA 1
ATOM 1416 C C . SER A 1 186 ? 7.256 4.370 10.933 1.00 98.69 186 SER A C 1
ATOM 1418 O O . SER A 1 186 ? 6.642 5.240 11.555 1.00 98.69 186 SER A O 1
ATOM 1420 N N . LEU A 1 187 ? 7.191 4.288 9.599 1.00 98.75 187 LEU A N 1
ATOM 1421 C CA . LEU A 1 187 ? 6.405 5.217 8.783 1.00 98.75 187 LEU A CA 1
ATOM 1422 C C . LEU A 1 187 ? 4.894 5.088 9.035 1.00 98.75 187 LEU A C 1
ATOM 1424 O O . LEU A 1 187 ? 4.182 6.093 9.066 1.00 98.75 187 LEU A O 1
ATOM 1428 N N . ILE A 1 188 ? 4.391 3.871 9.261 1.00 98.75 188 ILE A N 1
ATOM 1429 C CA . ILE A 1 188 ? 2.997 3.632 9.662 1.00 98.75 188 ILE A CA 1
ATOM 1430 C C . ILE A 1 188 ? 2.703 4.293 11.013 1.00 98.75 188 ILE A C 1
ATOM 1432 O O . ILE A 1 188 ? 1.665 4.937 11.153 1.00 98.75 188 ILE A O 1
ATOM 1436 N N . VAL A 1 189 ? 3.602 4.179 11.996 1.00 98.50 189 VAL A N 1
ATOM 1437 C CA . VAL A 1 189 ? 3.450 4.846 13.299 1.00 98.50 189 VAL A CA 1
ATOM 1438 C C . VAL A 1 189 ? 3.365 6.362 13.116 1.00 98.50 189 VAL A C 1
ATOM 1440 O O . VAL A 1 189 ? 2.440 6.970 13.653 1.00 98.50 189 VAL A O 1
ATOM 1443 N N . ILE A 1 190 ? 4.245 6.959 12.305 1.00 98.12 190 ILE A N 1
ATOM 1444 C CA . ILE A 1 190 ? 4.207 8.396 11.972 1.00 98.12 190 ILE A CA 1
ATOM 1445 C C . ILE A 1 190 ? 2.860 8.768 11.335 1.00 98.12 190 ILE A C 1
ATOM 1447 O O . ILE A 1 190 ? 2.192 9.705 11.775 1.00 98.12 190 ILE A O 1
ATOM 1451 N N . ALA A 1 191 ? 2.409 8.001 10.340 1.00 98.00 191 ALA A N 1
ATOM 1452 C CA . ALA A 1 191 ? 1.131 8.234 9.670 1.00 98.00 191 ALA A CA 1
ATOM 1453 C C . ALA A 1 191 ? -0.070 8.139 10.630 1.00 98.00 191 ALA A C 1
ATOM 1455 O O . ALA A 1 191 ? -1.039 8.884 10.477 1.00 98.00 191 ALA A O 1
ATOM 1456 N N . LEU A 1 192 ? -0.003 7.249 11.625 1.00 97.81 192 LEU A N 1
ATOM 1457 C CA . LEU A 1 192 ? -1.060 7.009 12.608 1.00 97.81 192 LEU A CA 1
ATOM 1458 C C . LEU A 1 192 ? -0.985 7.911 13.855 1.00 97.81 192 LEU A C 1
ATOM 1460 O O . LEU A 1 192 ? -1.887 7.857 14.697 1.00 97.81 192 LEU A O 1
ATOM 1464 N N . GLN A 1 193 ? 0.036 8.759 13.974 1.00 94.06 193 GLN A N 1
ATOM 1465 C CA . GLN A 1 193 ? 0.118 9.832 14.976 1.00 94.06 193 GLN A CA 1
ATOM 1466 C C . GLN A 1 193 ? -0.489 11.153 14.488 1.00 94.06 193 GLN A C 1
ATOM 1468 O O . GLN A 1 193 ? -0.615 12.098 15.260 1.00 94.06 193 GLN A O 1
ATOM 1473 N N . ARG A 1 194 ? -0.885 11.223 13.215 1.00 91.81 194 ARG A N 1
ATOM 1474 C CA . ARG A 1 194 ? -1.445 12.426 12.604 1.00 91.81 194 ARG A CA 1
ATOM 1475 C C . ARG A 1 194 ? -2.805 12.803 13.202 1.00 91.81 194 ARG A C 1
ATOM 1477 O O . ARG A 1 194 ? -3.719 11.981 13.229 1.00 91.81 194 ARG A O 1
ATOM 1484 N N . GLU A 1 195 ? -2.956 14.067 13.591 1.00 88.19 195 GLU A N 1
ATOM 1485 C CA . GLU A 1 195 ? -4.211 14.606 14.142 1.00 88.19 195 GLU A CA 1
ATOM 1486 C C . GLU A 1 195 ? -4.903 15.628 13.227 1.00 88.19 195 GLU A C 1
ATOM 1488 O O . GLU A 1 195 ? -6.115 15.828 13.336 1.00 88.19 195 GLU A O 1
ATOM 1493 N N . ASP A 1 196 ? -4.162 16.270 12.321 1.00 93.88 196 ASP A N 1
ATOM 1494 C CA . ASP A 1 196 ? -4.715 17.268 11.410 1.00 93.88 196 ASP A CA 1
ATOM 1495 C C . ASP A 1 196 ? -5.547 16.622 10.284 1.00 93.88 196 ASP A C 1
ATOM 1497 O O . ASP A 1 196 ? -5.168 15.572 9.750 1.00 93.88 196 ASP A O 1
ATOM 1501 N N . PRO A 1 197 ? -6.677 17.247 9.907 1.00 94.88 197 PRO A N 1
ATOM 1502 C CA . PRO A 1 197 ? -7.564 16.736 8.868 1.00 94.88 197 PRO A CA 1
ATOM 1503 C C . PRO A 1 197 ? -6.947 16.838 7.466 1.00 94.88 197 PRO A C 1
ATOM 1505 O O . PRO A 1 197 ? -5.964 17.544 7.238 1.00 94.88 197 PRO A O 1
ATOM 1508 N N . GLY A 1 198 ? -7.569 16.155 6.508 1.00 97.31 198 GLY A N 1
ATOM 1509 C CA . GLY A 1 198 ? -7.190 16.169 5.098 1.00 97.31 198 GLY A CA 1
ATOM 1510 C C . GLY A 1 198 ? -6.353 14.957 4.706 1.00 97.31 198 GLY A C 1
ATOM 1511 O O . GLY A 1 198 ? -5.984 14.114 5.531 1.00 97.31 198 GLY A O 1
ATOM 1512 N N . HIS A 1 199 ? -6.002 14.883 3.430 1.00 98.00 199 HIS A N 1
ATOM 1513 C CA . HIS A 1 199 ? -5.255 13.761 2.872 1.00 98.00 199 HIS A CA 1
ATOM 1514 C C . HIS A 1 199 ? -3.788 14.088 2.618 1.00 98.00 199 HIS A C 1
ATOM 1516 O O . HIS A 1 199 ? -3.426 15.205 2.256 1.00 98.00 199 HIS A O 1
ATOM 1522 N N . ARG A 1 200 ? -2.936 13.083 2.821 1.00 97.31 200 ARG A N 1
ATOM 1523 C CA . ARG A 1 200 ? -1.536 13.092 2.395 1.00 97.31 200 ARG A CA 1
ATOM 1524 C C . ARG A 1 200 ? -1.224 11.800 1.662 1.00 97.31 200 ARG A C 1
ATO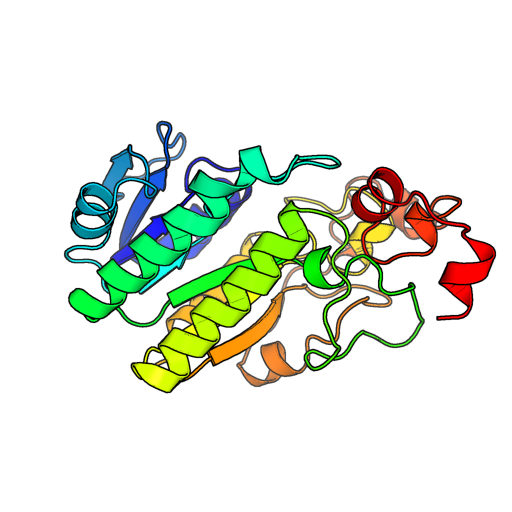M 1526 O O . ARG A 1 200 ? -1.684 10.731 2.062 1.00 97.31 200 ARG A O 1
ATOM 1533 N N . ALA A 1 201 ? -0.379 11.886 0.645 1.00 98.31 201 ALA A N 1
ATOM 1534 C CA . ALA A 1 201 ? 0.228 10.728 0.008 1.00 98.31 201 ALA A CA 1
ATOM 1535 C C . ALA A 1 201 ? 1.746 10.789 0.188 1.00 98.31 201 ALA A C 1
ATOM 1537 O O . ALA A 1 201 ? 2.325 11.866 0.091 1.00 98.31 201 ALA A O 1
ATOM 1538 N N . LEU A 1 202 ? 2.372 9.645 0.458 1.00 98.44 202 LEU A N 1
ATOM 1539 C CA . LEU A 1 202 ? 3.814 9.515 0.676 1.00 98.44 202 LEU A CA 1
ATOM 1540 C C . LEU A 1 202 ? 4.331 8.317 -0.118 1.00 98.44 202 LEU A C 1
ATOM 1542 O O . LEU A 1 202 ? 3.695 7.263 -0.104 1.00 98.44 202 LEU A O 1
ATOM 1546 N N . PHE A 1 203 ? 5.493 8.437 -0.758 1.00 98.62 203 PHE A N 1
ATOM 1547 C CA . PHE A 1 203 ? 6.228 7.251 -1.197 1.00 98.62 203 PHE A CA 1
ATOM 1548 C C . PHE A 1 203 ? 6.889 6.583 0.008 1.00 98.62 203 PHE A C 1
ATOM 1550 O O . PHE A 1 203 ? 7.630 7.219 0.754 1.00 98.62 203 PHE A O 1
ATOM 1557 N N . ALA A 1 204 ? 6.586 5.301 0.210 1.00 98.44 204 ALA A N 1
ATOM 1558 C CA . ALA A 1 204 ? 7.083 4.503 1.324 1.00 98.44 204 ALA A CA 1
ATOM 1559 C C . ALA A 1 204 ? 8.188 3.567 0.817 1.00 98.44 204 ALA A C 1
ATOM 1561 O O . ALA A 1 204 ? 7.926 2.421 0.441 1.00 98.44 204 ALA A O 1
ATOM 1562 N N . CYS A 1 205 ? 9.403 4.113 0.760 1.00 98.31 205 CYS A N 1
ATOM 1563 C CA . CYS A 1 205 ? 10.655 3.433 0.422 1.00 98.31 205 CYS A CA 1
ATOM 1564 C C . CYS A 1 205 ? 11.694 3.745 1.511 1.00 98.31 205 CYS A C 1
ATOM 1566 O O . CYS A 1 205 ? 11.655 4.834 2.087 1.00 98.31 205 CYS A O 1
ATOM 1568 N N . GLY A 1 206 ? 12.588 2.802 1.801 1.00 97.75 206 GLY A N 1
ATOM 1569 C CA . GLY A 1 206 ? 13.706 2.981 2.724 1.00 97.75 206 GLY A CA 1
ATOM 1570 C C . GLY A 1 206 ? 14.863 3.747 2.081 1.00 97.75 206 GLY A C 1
ATOM 1571 O O . GLY A 1 206 ? 14.683 4.499 1.119 1.00 97.75 206 GLY A O 1
ATOM 1572 N N . GLU A 1 207 ? 16.071 3.547 2.600 1.00 97.38 207 GLU A N 1
ATOM 1573 C CA . GLU A 1 207 ? 17.283 4.085 1.984 1.00 97.38 207 GLU A CA 1
ATOM 1574 C C . GLU A 1 207 ? 17.722 3.189 0.817 1.00 97.38 207 GLU A C 1
ATOM 1576 O O . GLU A 1 207 ? 18.164 2.061 1.016 1.00 97.38 207 GLU A O 1
ATOM 1581 N N . CYS A 1 2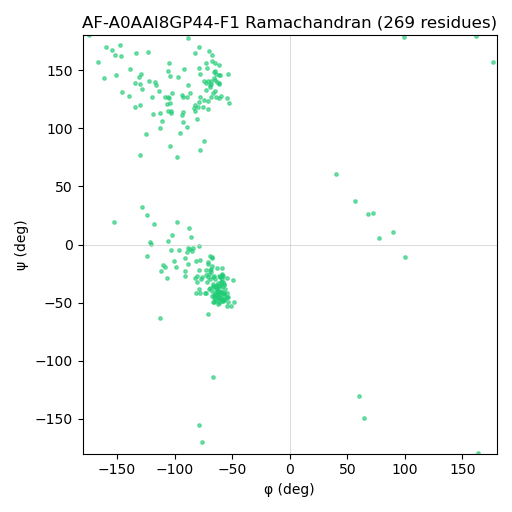08 ? 17.549 3.678 -0.413 1.00 97.31 208 CYS A N 1
ATOM 1582 C CA . CYS A 1 208 ? 17.812 2.933 -1.646 1.00 97.31 208 CYS A CA 1
ATOM 1583 C C . CYS A 1 208 ? 18.846 3.668 -2.517 1.00 97.31 208 CYS A C 1
ATOM 1585 O O . CYS A 1 208 ? 18.757 4.897 -2.622 1.00 97.31 208 CYS A O 1
ATOM 1587 N N . PRO A 1 209 ? 19.779 2.957 -3.178 1.00 95.06 209 PRO A N 1
ATOM 1588 C CA . PRO A 1 209 ? 20.609 3.547 -4.226 1.00 95.06 209 PRO A CA 1
ATOM 1589 C C . PRO A 1 209 ? 19.746 3.939 -5.434 1.00 95.06 209 PRO A C 1
ATOM 1591 O O . PRO A 1 209 ? 18.790 3.237 -5.765 1.00 95.06 209 PRO A O 1
ATOM 1594 N N . ASP A 1 210 ? 20.078 5.064 -6.076 1.00 96.06 210 ASP A N 1
ATOM 1595 C CA . ASP A 1 210 ? 19.393 5.594 -7.268 1.00 96.06 210 ASP A CA 1
ATOM 1596 C C . ASP A 1 210 ? 17.857 5.448 -7.202 1.00 96.06 210 ASP A C 1
ATOM 1598 O O . ASP A 1 210 ? 17.253 4.721 -7.996 1.00 96.06 210 ASP A O 1
ATOM 1602 N N . PRO A 1 211 ? 17.201 6.063 -6.200 1.00 97.69 211 PRO A N 1
ATOM 1603 C CA . PRO A 1 211 ? 15.830 5.725 -5.855 1.00 97.69 211 PRO A CA 1
ATOM 1604 C C . PRO A 1 211 ? 14.844 6.140 -6.949 1.00 97.69 211 PRO A C 1
ATOM 1606 O O . PRO A 1 211 ? 14.902 7.249 -7.481 1.00 97.69 211 PRO A O 1
ATOM 1609 N N . PHE A 1 212 ? 13.846 5.293 -7.211 1.00 98.38 212 PHE A N 1
ATOM 1610 C CA . PHE A 1 212 ? 12.776 5.626 -8.160 1.00 98.38 212 PHE A CA 1
ATOM 1611 C C . PHE A 1 212 ? 11.838 6.723 -7.660 1.00 98.38 212 PHE A C 1
ATOM 1613 O O . PHE A 1 212 ? 11.165 7.361 -8.468 1.00 98.38 212 PHE A O 1
ATOM 1620 N N . PHE A 1 213 ? 11.762 6.940 -6.348 1.00 98.38 213 PHE A N 1
ATOM 1621 C CA . PHE A 1 213 ? 10.769 7.811 -5.730 1.00 98.38 213 PHE A CA 1
ATOM 1622 C C . PHE A 1 213 ? 11.409 8.811 -4.778 1.00 98.38 213 PHE A C 1
ATOM 1624 O O . PHE A 1 213 ? 12.274 8.456 -3.977 1.00 98.38 213 PHE A O 1
ATOM 1631 N N . ASP A 1 214 ? 10.936 10.053 -4.826 1.00 97.88 214 ASP A N 1
ATOM 1632 C CA . ASP A 1 214 ? 11.308 11.061 -3.842 1.00 97.88 214 ASP A CA 1
ATOM 1633 C C . ASP A 1 214 ? 10.580 10.811 -2.508 1.00 97.88 214 ASP A C 1
ATOM 1635 O O . ASP A 1 214 ? 9.348 10.850 -2.423 1.00 97.88 214 ASP A O 1
ATOM 1639 N N . THR A 1 215 ? 11.361 10.561 -1.455 1.00 97.38 215 THR A N 1
ATOM 1640 C CA . THR A 1 215 ? 10.895 10.308 -0.082 1.00 97.38 215 THR A CA 1
ATOM 1641 C C . THR A 1 215 ? 11.047 11.520 0.845 1.00 97.38 215 THR A C 1
ATOM 1643 O O . THR A 1 215 ? 10.803 11.401 2.047 1.00 97.38 215 THR A O 1
ATOM 1646 N N . SER A 1 216 ? 11.416 12.694 0.317 1.00 97.06 216 SER A N 1
ATOM 1647 C CA . SER A 1 216 ? 11.591 13.949 1.069 1.00 97.06 216 SER A CA 1
ATOM 1648 C C . SER A 1 216 ? 10.406 14.262 1.987 1.00 97.06 216 SER A C 1
ATOM 1650 O O . SER A 1 216 ? 10.588 14.432 3.188 1.00 97.06 216 SER A O 1
ATOM 1652 N N . SER A 1 217 ? 9.183 14.205 1.456 1.00 96.25 217 SER A N 1
ATOM 1653 C CA . SER A 1 217 ? 7.944 14.435 2.217 1.00 96.25 217 SER A CA 1
ATOM 1654 C C . SER A 1 217 ? 7.751 13.497 3.416 1.00 96.25 217 SER A C 1
ATOM 1656 O O . SER A 1 217 ? 7.186 13.904 4.427 1.00 96.25 217 SER A O 1
ATOM 1658 N N . ALA A 1 218 ? 8.227 12.248 3.351 1.00 97.25 218 ALA A N 1
ATOM 1659 C CA . ALA A 1 218 ? 8.196 11.346 4.501 1.00 97.25 218 ALA A CA 1
ATOM 1660 C C . ALA A 1 218 ? 9.261 11.749 5.536 1.00 97.25 218 ALA A C 1
ATOM 1662 O O . ALA A 1 218 ? 8.980 11.783 6.735 1.00 97.25 218 ALA A O 1
ATOM 1663 N N . LYS A 1 219 ? 10.466 12.109 5.077 1.00 97.12 219 LYS A N 1
ATOM 1664 C CA . LYS A 1 219 ? 11.580 12.556 5.931 1.00 97.12 219 LYS A CA 1
ATOM 1665 C C . LYS A 1 219 ? 11.253 13.844 6.686 1.00 97.12 219 LYS A C 1
ATOM 1667 O O . LYS A 1 219 ? 11.570 13.956 7.866 1.00 97.12 219 LYS A O 1
ATOM 1672 N N . GLU A 1 220 ? 10.550 14.777 6.049 1.00 96.81 220 GLU A N 1
ATOM 1673 C CA . GLU A 1 220 ? 10.036 16.003 6.679 1.00 96.81 220 GLU A CA 1
ATOM 1674 C C . GLU A 1 220 ? 9.073 15.716 7.842 1.00 96.81 220 GLU A C 1
ATOM 1676 O O . GLU A 1 220 ? 8.991 16.499 8.787 1.00 96.81 220 GLU A O 1
ATOM 1681 N N . LEU A 1 221 ? 8.386 14.568 7.816 1.00 96.31 221 LEU A N 1
ATOM 1682 C CA . LEU A 1 221 ? 7.524 14.091 8.903 1.00 96.31 221 LEU A CA 1
ATOM 1683 C C . LEU A 1 221 ? 8.291 13.309 9.985 1.00 96.31 221 LEU A C 1
ATOM 1685 O O . LEU A 1 221 ? 7.672 12.750 10.888 1.00 96.31 221 LEU A O 1
ATOM 1689 N N . GLY A 1 222 ? 9.623 13.258 9.905 1.00 97.31 222 GLY A N 1
ATOM 1690 C CA . GLY A 1 222 ? 10.484 12.555 10.855 1.00 97.31 222 GLY A CA 1
ATOM 1691 C C . GLY A 1 222 ? 10.762 11.094 10.502 1.00 97.31 222 GLY A C 1
ATOM 1692 O O . GLY A 1 222 ? 11.308 10.369 11.332 1.00 97.31 222 GLY A O 1
ATOM 1693 N N . PHE A 1 223 ? 10.408 10.635 9.296 1.00 98.25 223 PHE A N 1
ATOM 1694 C CA . PHE A 1 223 ? 10.774 9.293 8.851 1.00 98.25 223 PHE A CA 1
ATOM 1695 C C . PHE A 1 223 ? 12.279 9.210 8.576 1.00 98.25 223 PHE A C 1
ATOM 1697 O O . PHE A 1 223 ? 12.796 9.864 7.671 1.00 98.25 223 PHE A O 1
ATOM 1704 N N . SER A 1 224 ? 12.971 8.378 9.349 1.00 97.75 224 SER A N 1
ATOM 1705 C CA . SER A 1 224 ? 14.392 8.085 9.187 1.00 97.75 224 SER A CA 1
ATOM 1706 C C . SER A 1 224 ? 14.549 6.570 9.056 1.00 97.75 224 SER A C 1
ATOM 1708 O O . SER A 1 224 ? 14.551 5.897 10.090 1.00 97.75 224 SER A O 1
ATOM 1710 N N . PRO A 1 225 ? 14.610 6.018 7.828 1.00 96.88 225 PRO A N 1
ATOM 1711 C CA . PRO A 1 225 ? 14.819 4.586 7.641 1.00 96.88 225 PRO A CA 1
ATOM 1712 C C . PRO A 1 225 ? 16.157 4.159 8.252 1.00 96.88 225 PRO A C 1
ATOM 1714 O O . PRO A 1 225 ? 17.109 4.942 8.273 1.00 96.88 225 PRO A O 1
ATOM 1717 N N . LEU A 1 226 ? 16.203 2.944 8.790 1.00 97.38 226 LEU A N 1
ATOM 1718 C CA . LEU A 1 226 ? 17.371 2.384 9.471 1.00 97.38 226 LEU A CA 1
ATOM 1719 C C . LEU A 1 226 ? 18.034 1.255 8.690 1.00 97.38 226 LEU A C 1
ATOM 1721 O O . LEU A 1 226 ? 19.172 0.920 9.008 1.00 97.38 226 LEU A O 1
ATOM 1725 N N . ASP A 1 227 ? 17.332 0.671 7.719 1.00 97.88 227 ASP A N 1
ATOM 1726 C CA . ASP A 1 227 ? 17.788 -0.504 6.989 1.00 97.88 227 ASP A CA 1
ATOM 1727 C C . ASP A 1 227 ? 18.064 -0.107 5.516 1.00 97.88 227 ASP A C 1
ATOM 1729 O O . ASP A 1 227 ? 17.125 0.034 4.721 1.00 97.88 227 ASP A O 1
ATOM 1733 N N . PRO A 1 228 ? 19.335 0.113 5.117 1.00 97.81 228 PRO A N 1
ATOM 1734 C CA . PRO A 1 228 ? 19.686 0.418 3.732 1.00 97.81 228 PRO A CA 1
ATOM 1735 C C . PRO A 1 228 ? 19.479 -0.790 2.816 1.00 97.81 228 PRO A C 1
ATOM 1737 O O . PRO A 1 228 ? 19.923 -1.892 3.119 1.00 97.81 228 PRO A O 1
ATOM 1740 N N . ALA A 1 229 ? 18.880 -0.596 1.641 1.00 98.00 229 ALA A N 1
ATOM 1741 C CA . ALA A 1 229 ? 18.575 -1.688 0.712 1.00 98.00 229 ALA A CA 1
ATOM 1742 C C . ALA A 1 229 ? 19.817 -2.509 0.308 1.00 98.00 229 ALA A C 1
ATOM 1744 O O . ALA A 1 229 ? 19.727 -3.724 0.144 1.00 98.00 229 ALA A O 1
ATOM 1745 N N . ILE A 1 230 ? 20.982 -1.859 0.184 1.00 97.19 230 ILE A N 1
ATOM 1746 C CA . ILE A 1 230 ? 22.244 -2.504 -0.212 1.00 97.19 230 ILE A CA 1
ATOM 1747 C C . ILE A 1 230 ? 22.756 -3.522 0.821 1.00 97.19 230 ILE A C 1
ATOM 1749 O O . ILE A 1 230 ? 23.408 -4.495 0.451 1.00 97.19 230 ILE A O 1
ATOM 1753 N N . ASP A 1 231 ? 22.404 -3.348 2.096 1.00 97.75 231 ASP A N 1
ATOM 1754 C CA . ASP A 1 231 ? 22.797 -4.258 3.178 1.00 97.75 231 ASP A CA 1
ATOM 1755 C C . ASP A 1 231 ? 21.839 -5.456 3.304 1.00 97.75 231 ASP A C 1
ATOM 1757 O O . ASP A 1 231 ? 22.076 -6.382 4.080 1.00 97.75 231 ASP A O 1
ATOM 1761 N N . HIS A 1 232 ? 20.752 -5.450 2.526 1.00 98.12 232 HIS A N 1
ATOM 1762 C CA . HIS A 1 232 ? 19.648 -6.405 2.602 1.00 98.12 232 HIS A CA 1
ATOM 1763 C C . HIS A 1 232 ? 19.386 -7.120 1.269 1.00 98.12 232 HIS A C 1
ATOM 1765 O O . HIS A 1 232 ? 18.275 -7.589 1.018 1.00 98.12 232 HIS A O 1
ATOM 1771 N N . LEU A 1 233 ? 20.392 -7.228 0.398 1.00 98.38 233 LEU A N 1
ATOM 1772 C CA . LEU A 1 233 ? 20.277 -8.001 -0.839 1.00 98.38 233 LEU A CA 1
ATOM 1773 C C . LEU A 1 233 ? 20.096 -9.497 -0.549 1.00 98.38 233 LEU A C 1
ATOM 1775 O O . LEU A 1 233 ? 20.858 -10.081 0.220 1.00 98.38 233 LEU A O 1
ATOM 1779 N N . ALA A 1 234 ? 19.122 -10.133 -1.208 1.00 98.00 234 ALA A N 1
ATOM 1780 C CA . ALA A 1 234 ? 18.924 -11.584 -1.131 1.00 98.00 234 ALA A CA 1
ATOM 1781 C C . ALA A 1 234 ? 20.112 -12.358 -1.736 1.00 98.00 234 ALA A C 1
ATOM 1783 O O . ALA A 1 234 ? 20.423 -13.471 -1.315 1.00 98.00 234 ALA A O 1
ATOM 1784 N N . ASP A 1 235 ? 20.779 -11.746 -2.716 1.00 97.38 235 ASP A N 1
ATOM 1785 C CA . ASP A 1 235 ? 22.027 -12.199 -3.320 1.00 97.38 235 ASP A CA 1
ATOM 1786 C C . ASP A 1 235 ? 22.928 -10.969 -3.559 1.00 97.38 235 ASP A C 1
ATOM 1788 O O . ASP A 1 235 ? 22.467 -10.008 -4.185 1.00 97.38 235 ASP A O 1
ATOM 1792 N N . PRO A 1 236 ? 24.196 -10.956 -3.098 1.00 95.75 236 PRO A N 1
ATOM 1793 C CA . PRO A 1 236 ? 25.105 -9.826 -3.308 1.00 95.75 236 PRO A CA 1
ATOM 1794 C C . PRO A 1 236 ? 25.282 -9.417 -4.777 1.00 95.75 236 PRO A C 1
ATOM 1796 O O . PRO A 1 236 ? 25.500 -8.242 -5.063 1.00 95.75 236 PRO A O 1
ATOM 1799 N N . GLY A 1 237 ? 25.151 -10.357 -5.719 1.00 96.69 237 GLY A N 1
ATOM 1800 C CA . GLY A 1 237 ? 25.257 -10.099 -7.154 1.00 96.69 237 GLY A CA 1
ATOM 1801 C C . GLY A 1 237 ? 24.127 -9.238 -7.721 1.00 96.69 237 GLY A C 1
ATOM 1802 O O . GLY A 1 237 ? 24.243 -8.773 -8.851 1.00 96.69 237 GLY A O 1
ATOM 1803 N N . ILE A 1 238 ? 23.052 -8.987 -6.963 1.00 97.00 238 ILE A N 1
ATOM 1804 C CA . ILE A 1 238 ? 21.978 -8.059 -7.355 1.00 97.00 238 ILE A CA 1
ATOM 1805 C C . ILE A 1 238 ? 22.511 -6.637 -7.568 1.00 97.00 238 ILE A C 1
ATOM 1807 O O . ILE A 1 238 ? 22.010 -5.946 -8.450 1.00 97.00 238 ILE A O 1
ATOM 1811 N N . ALA A 1 239 ? 23.540 -6.220 -6.822 1.00 92.62 239 ALA A N 1
ATOM 1812 C CA . ALA A 1 239 ? 24.127 -4.884 -6.947 1.00 92.62 239 ALA A CA 1
ATOM 1813 C C . ALA A 1 239 ? 24.678 -4.591 -8.356 1.00 92.62 239 ALA A C 1
ATOM 1815 O O . ALA A 1 239 ? 24.687 -3.440 -8.783 1.00 92.62 239 ALA A O 1
ATOM 1816 N N . ASP A 1 240 ? 25.102 -5.633 -9.075 1.00 94.12 240 ASP A N 1
ATOM 1817 C CA . ASP A 1 240 ? 25.726 -5.531 -10.397 1.00 94.12 240 ASP A CA 1
ATOM 1818 C C . ASP A 1 240 ? 24.787 -5.977 -11.535 1.00 94.12 240 ASP A C 1
ATOM 1820 O O . ASP A 1 240 ? 25.187 -6.042 -12.703 1.00 94.12 240 ASP A O 1
ATOM 1824 N N . GLN A 1 241 ? 23.534 -6.326 -11.222 1.00 95.56 241 GLN A N 1
ATOM 1825 C CA . GLN A 1 241 ? 22.569 -6.749 -12.232 1.00 95.56 241 GLN A CA 1
ATOM 1826 C C . GLN A 1 241 ? 22.158 -5.572 -13.119 1.00 95.56 241 GLN A C 1
ATOM 1828 O O . GLN A 1 241 ? 21.883 -4.470 -12.657 1.00 95.56 241 GLN A O 1
ATOM 1833 N N . SER A 1 242 ? 22.077 -5.825 -14.424 1.00 94.94 242 SER A N 1
ATOM 1834 C CA . SER A 1 242 ? 21.463 -4.877 -15.352 1.00 94.94 242 SER A CA 1
ATOM 1835 C C . SER A 1 242 ? 19.935 -4.973 -15.290 1.00 94.94 242 SER A C 1
ATOM 1837 O O . SER A 1 242 ? 19.406 -6.063 -15.038 1.00 94.94 242 SER A O 1
ATOM 1839 N N . PRO A 1 243 ? 19.209 -3.878 -15.583 1.00 95.12 243 PRO A N 1
ATOM 1840 C CA . PRO A 1 243 ? 17.761 -3.925 -15.732 1.00 95.12 243 PRO A CA 1
ATOM 1841 C C . PRO A 1 243 ? 17.328 -4.994 -16.741 1.00 95.12 243 PRO A C 1
ATOM 1843 O O . PRO A 1 243 ? 18.006 -5.237 -17.740 1.00 95.12 243 PRO A O 1
ATOM 1846 N N . SER A 1 244 ? 16.172 -5.614 -16.500 1.00 94.50 244 SER A N 1
ATOM 1847 C CA . SER A 1 244 ? 15.604 -6.611 -17.416 1.00 94.50 244 SER A CA 1
ATOM 1848 C C . SER A 1 244 ? 15.303 -6.029 -18.802 1.00 94.50 244 SER A C 1
ATOM 1850 O O . SER A 1 244 ? 14.986 -4.853 -18.939 1.00 94.50 244 SER A O 1
ATOM 1852 N N . ASP A 1 245 ? 15.290 -6.857 -19.841 1.00 94.31 245 ASP A N 1
ATOM 1853 C CA . ASP A 1 245 ? 14.937 -6.378 -21.178 1.00 94.31 245 ASP A CA 1
ATOM 1854 C C . ASP A 1 245 ? 13.474 -5.901 -21.289 1.00 94.31 245 ASP A C 1
ATOM 1856 O O . ASP A 1 245 ? 12.568 -6.318 -20.555 1.00 94.31 245 ASP A O 1
ATOM 1860 N N . GLY A 1 246 ? 13.229 -5.033 -22.274 1.00 95.44 246 GLY A N 1
ATOM 1861 C CA . GLY A 1 246 ? 11.891 -4.583 -22.648 1.00 95.44 246 GLY A CA 1
ATOM 1862 C C . GLY A 1 246 ? 11.180 -3.779 -21.557 1.00 95.44 246 GLY A C 1
ATOM 1863 O O . GLY A 1 246 ? 11.794 -3.060 -20.771 1.00 95.44 246 GLY A O 1
ATOM 1864 N N . MET A 1 247 ? 9.848 -3.876 -21.517 1.00 96.69 247 MET A N 1
ATOM 1865 C CA . MET A 1 247 ? 9.021 -3.061 -20.617 1.00 96.69 247 MET A CA 1
ATOM 1866 C C . MET A 1 247 ? 9.342 -3.290 -19.129 1.00 96.69 247 MET A C 1
ATOM 1868 O O . MET A 1 247 ? 9.194 -2.375 -18.322 1.00 96.69 247 MET A O 1
ATOM 1872 N N . ALA A 1 248 ? 9.825 -4.481 -18.759 1.00 96.56 248 ALA A N 1
ATOM 1873 C CA . ALA A 1 248 ? 10.168 -4.801 -17.376 1.00 96.56 248 ALA A CA 1
ATOM 1874 C C . ALA A 1 248 ? 11.374 -3.995 -16.848 1.00 96.56 248 ALA A C 1
ATOM 1876 O O . ALA A 1 248 ? 11.387 -3.611 -15.676 1.00 96.56 248 ALA A O 1
ATOM 1877 N N . GLY A 1 249 ? 12.377 -3.702 -17.681 1.00 96.25 249 GLY A N 1
ATOM 1878 C CA . GLY A 1 249 ? 13.476 -2.807 -17.294 1.00 96.25 249 GLY A CA 1
ATOM 1879 C C . GLY A 1 249 ? 13.236 -1.347 -17.628 1.00 96.25 249 GLY A C 1
ATOM 1880 O O . GLY A 1 249 ? 13.823 -0.487 -16.988 1.00 96.25 249 GLY A O 1
ATOM 1881 N N . LEU A 1 250 ? 12.370 -1.039 -18.595 1.00 96.62 250 LEU A N 1
ATOM 1882 C CA . LEU A 1 250 ? 12.123 0.349 -18.994 1.00 96.62 250 LEU A CA 1
ATOM 1883 C C . LEU A 1 250 ? 11.164 1.086 -18.056 1.00 96.62 250 LEU A C 1
ATOM 1885 O O . LEU A 1 250 ? 11.309 2.293 -17.874 1.00 96.62 250 LEU A O 1
ATOM 1889 N N . ALA A 1 251 ? 10.196 0.388 -17.462 1.00 97.31 251 ALA A N 1
ATOM 1890 C CA . ALA A 1 251 ? 9.201 0.987 -16.582 1.00 97.31 251 ALA A CA 1
ATOM 1891 C C . ALA A 1 251 ? 9.465 0.669 -15.104 1.00 97.31 251 ALA A C 1
ATOM 1893 O O . ALA A 1 251 ? 9.966 -0.405 -14.748 1.00 97.31 251 ALA A O 1
ATOM 1894 N N . ILE A 1 252 ? 9.072 1.591 -14.223 1.00 97.75 252 ILE A N 1
ATOM 1895 C CA . ILE A 1 252 ? 9.178 1.423 -12.768 1.00 97.75 252 ILE A CA 1
ATOM 1896 C C . ILE A 1 252 ? 8.373 0.210 -12.295 1.00 97.75 252 ILE A C 1
ATOM 1898 O O . ILE A 1 252 ? 8.783 -0.451 -11.351 1.00 97.75 252 ILE A O 1
ATOM 1902 N N . GLY A 1 253 ? 7.259 -0.130 -12.942 1.00 97.50 253 GLY A N 1
ATOM 1903 C CA . GLY A 1 253 ? 6.343 -1.222 -12.586 1.00 97.50 253 GLY A CA 1
ATOM 1904 C C . GLY A 1 253 ? 6.889 -2.633 -12.820 1.00 97.50 253 GLY A C 1
ATOM 1905 O O . GLY A 1 253 ? 6.369 -3.611 -12.276 1.00 97.50 253 GLY A O 1
ATOM 1906 N N . GLY A 1 254 ? 7.970 -2.765 -13.592 1.00 97.69 254 GLY A N 1
ATOM 1907 C CA . GLY A 1 254 ? 8.624 -4.049 -13.816 1.00 97.69 254 GLY A CA 1
ATOM 1908 C C . GLY A 1 254 ? 7.713 -5.086 -14.465 1.00 97.69 254 GLY A C 1
ATOM 1909 O O . GLY A 1 254 ? 7.048 -4.821 -15.465 1.00 97.69 254 GLY A O 1
ATOM 1910 N N . ALA A 1 255 ? 7.666 -6.279 -13.873 1.00 97.25 255 ALA A N 1
ATOM 1911 C CA . ALA A 1 255 ? 6.853 -7.385 -14.369 1.00 97.25 255 ALA A CA 1
ATOM 1912 C C . ALA A 1 255 ? 5.349 -7.057 -14.457 1.00 97.25 255 ALA A C 1
ATOM 1914 O O . ALA A 1 255 ? 4.679 -7.588 -15.337 1.00 97.25 255 ALA A O 1
ATOM 1915 N N . PHE A 1 256 ? 4.816 -6.174 -13.599 1.00 97.94 256 PHE A N 1
ATOM 1916 C CA . PHE A 1 256 ? 3.415 -5.737 -13.694 1.00 97.94 256 PHE A CA 1
ATOM 1917 C C . PHE A 1 256 ? 3.180 -4.922 -14.968 1.00 97.94 256 PHE A C 1
ATOM 1919 O O . PHE A 1 256 ? 2.289 -5.251 -15.750 1.00 97.94 256 PHE A O 1
ATOM 1926 N N . ALA A 1 257 ? 4.036 -3.927 -15.221 1.00 97.62 257 ALA A N 1
ATOM 1927 C CA . ALA A 1 257 ? 4.000 -3.148 -16.454 1.00 97.62 257 ALA A CA 1
ATOM 1928 C C . ALA A 1 257 ? 4.151 -4.053 -17.680 1.00 97.62 257 ALA A C 1
ATOM 1930 O O . ALA A 1 257 ? 3.334 -3.986 -18.591 1.00 97.62 257 ALA A O 1
ATOM 1931 N N . ALA A 1 258 ? 5.133 -4.957 -17.679 1.00 97.56 258 ALA A N 1
ATOM 1932 C CA . ALA A 1 258 ? 5.350 -5.881 -18.788 1.00 97.56 258 ALA A CA 1
ATOM 1933 C C . ALA A 1 258 ? 4.145 -6.799 -19.053 1.00 97.56 258 ALA A C 1
ATOM 1935 O O . ALA A 1 258 ? 3.773 -6.990 -20.206 1.00 97.56 258 ALA A O 1
ATOM 1936 N N . ALA A 1 259 ? 3.508 -7.331 -18.007 1.00 97.56 259 ALA A N 1
ATOM 1937 C CA . ALA A 1 259 ? 2.379 -8.248 -18.147 1.00 97.56 259 ALA A CA 1
ATOM 1938 C C . ALA A 1 259 ? 1.098 -7.576 -18.675 1.00 97.56 259 ALA A C 1
ATOM 1940 O O . ALA A 1 259 ? 0.263 -8.248 -19.279 1.00 97.56 259 ALA A O 1
ATOM 1941 N N . ASN A 1 260 ? 0.939 -6.264 -18.464 1.00 96.88 260 ASN A N 1
ATOM 1942 C CA . ASN A 1 260 ? -0.230 -5.497 -18.911 1.00 96.88 260 ASN A CA 1
ATOM 1943 C C . ASN A 1 260 ? 0.045 -4.637 -20.154 1.00 96.88 260 ASN A C 1
ATOM 1945 O O . ASN A 1 260 ? -0.872 -4.011 -20.688 1.00 96.88 260 ASN A O 1
ATOM 1949 N N . PHE A 1 261 ? 1.288 -4.588 -20.632 1.00 96.69 261 PHE A N 1
ATOM 1950 C CA . PHE A 1 261 ? 1.661 -3.790 -21.790 1.00 96.69 261 PHE A CA 1
ATOM 1951 C C . PHE A 1 261 ? 1.361 -4.529 -23.097 1.00 96.69 261 PHE A C 1
ATOM 1953 O O . PHE A 1 261 ? 1.939 -5.571 -23.388 1.00 96.69 261 PHE A O 1
ATOM 1960 N N . GLN A 1 262 ? 0.467 -3.958 -23.903 1.00 93.94 262 GLN A N 1
ATOM 1961 C CA . GLN A 1 262 ? 0.069 -4.501 -25.212 1.00 93.94 262 GLN A CA 1
ATOM 1962 C C . GLN A 1 262 ? 0.349 -3.531 -26.370 1.00 93.94 262 GLN A C 1
ATOM 1964 O O . GLN A 1 262 ? 0.012 -3.816 -27.517 1.00 93.94 262 GLN A O 1
ATOM 1969 N N . ALA A 1 263 ? 0.912 -2.359 -26.069 1.00 93.19 263 ALA A N 1
ATOM 1970 C CA . ALA A 1 263 ? 1.178 -1.323 -27.055 1.00 93.19 263 ALA A CA 1
ATOM 1971 C C . ALA A 1 263 ? 2.562 -1.492 -27.702 1.00 93.19 263 ALA A C 1
ATOM 1973 O O . ALA A 1 263 ? 3.341 -2.380 -27.360 1.00 93.19 263 ALA A O 1
ATOM 1974 N N . ASP A 1 264 ? 2.875 -0.608 -28.647 1.00 92.44 264 ASP A N 1
ATOM 1975 C CA . ASP A 1 264 ? 4.210 -0.513 -29.227 1.00 92.44 264 ASP A CA 1
ATOM 1976 C C . ASP A 1 264 ? 5.168 0.221 -28.271 1.00 92.44 264 ASP A C 1
ATOM 1978 O O . ASP A 1 264 ? 4.895 1.336 -27.811 1.00 92.44 264 ASP A O 1
ATOM 1982 N N . ILE A 1 265 ? 6.308 -0.407 -27.980 1.00 92.75 265 ILE A N 1
ATOM 1983 C CA . ILE A 1 265 ? 7.286 0.095 -27.010 1.00 92.75 265 ILE A CA 1
ATOM 1984 C C . ILE A 1 265 ? 8.021 1.357 -27.479 1.00 92.75 265 ILE A C 1
ATOM 1986 O O . ILE A 1 265 ? 8.376 2.199 -26.655 1.00 92.75 265 ILE A O 1
ATOM 1990 N N . HIS A 1 266 ? 8.209 1.532 -28.790 1.00 88.88 266 HIS A N 1
ATOM 1991 C CA . HIS A 1 266 ? 8.843 2.721 -29.362 1.00 88.88 266 HIS A CA 1
ATOM 1992 C C . HIS A 1 266 ? 7.932 3.946 -29.306 1.00 88.88 266 HIS A C 1
ATOM 1994 O O . HIS A 1 266 ? 8.422 5.076 -29.294 1.00 88.88 266 HIS A O 1
ATOM 2000 N N . ASN A 1 267 ? 6.615 3.740 -29.296 1.00 89.69 267 ASN A N 1
ATOM 2001 C CA . ASN A 1 267 ? 5.655 4.819 -29.094 1.00 89.69 267 ASN A CA 1
ATOM 2002 C C . ASN A 1 267 ? 5.564 5.215 -27.617 1.00 89.69 267 ASN A C 1
ATOM 2004 O O . ASN A 1 267 ? 5.547 6.405 -27.314 1.00 89.69 267 ASN A O 1
ATOM 2008 N N . TRP A 1 268 ? 5.564 4.240 -26.704 1.00 92.38 268 TRP A N 1
ATOM 2009 C CA . TRP A 1 268 ? 5.512 4.505 -25.263 1.00 92.38 268 TRP A CA 1
ATOM 2010 C C . TRP A 1 268 ? 6.746 5.262 -24.750 1.00 92.38 268 TRP A C 1
ATOM 2012 O O . TRP A 1 268 ? 6.619 6.157 -23.923 1.00 92.38 268 TRP A O 1
ATOM 2022 N N . SER A 1 269 ? 7.941 4.975 -25.273 1.00 81.38 269 SER A N 1
ATOM 2023 C CA . SER A 1 269 ? 9.169 5.654 -24.828 1.00 81.38 269 SER A CA 1
ATOM 2024 C C . SER A 1 269 ? 9.258 7.134 -25.223 1.00 81.38 269 SER A C 1
ATOM 2026 O O . SER A 1 269 ? 10.143 7.840 -24.747 1.00 81.38 269 SER A O 1
ATOM 2028 N N . LYS A 1 270 ? 8.353 7.619 -26.084 1.00 80.06 270 LYS A N 1
ATOM 2029 C CA . LYS A 1 270 ? 8.277 9.024 -26.516 1.00 80.06 270 LYS A CA 1
ATOM 2030 C C . LYS A 1 270 ? 7.263 9.856 -25.715 1.00 80.06 270 LYS A C 1
ATOM 2032 O O . LYS A 1 270 ? 7.158 11.051 -25.987 1.00 80.06 270 LYS A O 1
ATOM 2037 N N . SER A 1 271 ? 6.503 9.237 -24.802 1.00 65.25 271 SER A N 1
ATOM 2038 C CA . SER A 1 271 ? 5.398 9.849 -24.035 1.00 65.25 271 SER A CA 1
ATOM 2039 C C . SER A 1 271 ? 5.729 10.096 -22.566 1.00 65.25 271 SER A C 1
ATOM 2041 O O . SER A 1 271 ? 5.497 11.232 -22.115 1.00 65.25 271 SER A O 1
#

Mean predicted aligned error: 2.91 Å

pLDDT: mean 96.83, std 3.35, range [65.25, 98.88]

Nearest PDB structures (foldseek):
  6mfh-assembly1_A  TM=9.044E-01  e=7.812E-27  Chromohalobacter israelensis
  3rfx-assembly1_A  TM=9.124E-01  e=1.698E-25  Agrobacterium fabrum str. C58
  3rft-assembly1_A  TM=9.113E-01  e=5.819E-25  Agrobacterium fabrum str. C58
  3ay3-assembly2_D  TM=9.056E-01  e=2.885E-24  Chromohalobacter israelensis DSM 3043
  6jkh-assembly1_B  TM=8.685E-01  e=1.935E-10  Homo sapiens

Solvent-accessible surface area (backbone atoms only — not comparable to full-atom values): 13932 Å² total; per-residue (Å²): 113,56,32,31,34,31,34,27,31,53,38,73,68,37,63,56,24,48,81,67,41,53,87,68,29,38,42,32,38,24,18,77,51,83,60,84,89,76,55,97,79,54,41,82,44,75,53,57,38,58,40,53,71,50,18,37,60,70,50,60,88,43,42,27,38,39,44,58,48,61,60,79,55,56,76,46,55,62,78,75,32,43,47,50,39,44,40,18,50,52,25,40,52,51,29,30,59,76,72,65,44,48,12,33,32,35,63,31,38,42,36,19,40,3,60,36,66,65,59,95,64,44,43,54,77,84,56,76,74,32,50,21,39,48,47,19,46,37,33,51,52,43,47,52,51,40,35,48,43,5,67,77,69,54,30,21,27,30,31,34,24,34,46,43,75,41,96,48,30,88,43,49,79,39,33,21,28,23,19,39,37,64,40,50,34,53,46,48,51,54,46,51,68,42,79,63,57,26,57,48,73,37,46,43,48,37,47,35,65,83,31,55,54,41,40,61,76,40,40,77,70,68,47,73,62,82,59,47,30,83,85,30,45,68,46,79,67,36,82,75,49,75,73,52,76,66,51,32,36,44,22,65,28,18,65,28,22,38,63,59,59,84,74,63,67,78,62,58,76,75,111

Sequence (271 aa):
MRRLLITGAAGGLGQGILDFLRPHFALRLLDIVPVSKLHPGDEEVTGDLADPDFATRAVAGCEAVLHLAAVHGLTIPFEATLNSNYRAVLNLMEAARVERIRPIAFASSNHGWGFHPRTSAPLAVTSPPRPDGWYAVSKVWGEAVMALYGDAYGMATTSLRIGNCGPDVPDERRSHMWISYRDLASLIVIALQREDPGHRALFACGECPDPFFDTSSAKELGFSPLDPAIDHLADPGIADQSPSDGMAGLAIGGAFAAANFQADIHNWSKS

Secondary structure (DSSP, 8-state):
-EEEEEESTTSHHHHHHHHHHTTTEEEEEEESS--S---TT-EEEES-TTSHHHHHHHHTT-SEEEE------TT--HHHHIIIIIIHHHHHHHHHHHTT---EEEEEEGGGGTTSBP-SSPBPTTSPP---SHHHHHHHHHHHHHHHHHHHH--EEEEEEE-EESSSB-SHHHHTTEE-HHHHHHHHHHHHT--S-EEEEEEE--B-SS-SB--HHHHHTT----SBGGGGBSSGGGGGPPPPSTHHHHBTTTHHHHHH--S-HHHHTT-